Protein AF-A0A9X0D5M1-F1 (afdb_monomer_lite)

InterPro domains:
  IPR039586 Cilia- and flagella-associated protein 46 [PTHR15977] (79-247)

Foldseek 3Di:
DDDPPPPPPDDQQPPDDDDQDPLSSLLSVLVVVVVVVVCVVVVVVVCPCVCVVVVVVVLVVQCVVPPNVLSVLVVLLVVLVVLLVVLQVVCVVLVHAQPDFDDDDVVVVVVDDPPDPPDDDPCVPPVSSVSSRVSSNVSSVSSLVSLLVQLVSCLVSLPLVSLLVSLVVLCVRCVVCVVVVVLLVCQVSLVSSLVSCVRNPNPPVLVSLLVSLQSNLSSLCVVVDPDDDPPPPPPDPDDDDDDDDDDDDDDDDDDDDDDDDPPPDPPPDPDDPVSVVSNVSSVVSNVSSVVNVVVVVVVVVVCVVPPPDDDDDDDDD

pLDDT: mean 71.53, std 23.02, range [23.72, 97.31]

Organism: NCBI:txid174260

Sequence (317 aa):
MHVLDGESNTKDPSTGKGPPTALGRLAGRAKQFEKGVSKAAGHLKRLGDENDQERVRIWADLAKTSSQTTGQTFFAVIVYYLYSSALVQLLRTEAVQLADKPVPPEDTIKLRPKRYGEQLVNFDDMPEWVSYCDWISSLSNEVIHSFQRAAEFGVELKEPWLVCNAAVYLWNYTTHMLSQGRHKEVIPIYSPVLEAMKLTGHAGETVLLCQMCNAIAQGFMQPWIPALPPPTAPATPSKDKSEKAEKTKGRQSGKGTKGGHQKGRYRQFVVDPEATPYFEASIRCDRVCIEHNKWSRDQESCANQYPPPSDHFMGVL

Radius of gyration: 30.1 Å; chains: 1; bounding box: 67×106×55 Å

Secondary structure (DSSP, 8-state):
---------------SSSSPPHHHHHHHHHHHHHHHHHHHHHHHHHHTTTTHHHHHHHHHHHHHHS-HHHHHHHHHHHHHHHHHHHHHHHHHHTT--TTPPPPPPHHHHHT--TTS-SPPP-GGG-HHHHHHHHHHHHHHHHHHHHHHHHHHHHHHHT-HHHHHHHHHHHHHHHHHHHHTT-HHHHHHHHHHHHHHHHHH--TT-HHHHHHHHHHHHHHHHGGGSPPPPP---------PPP------------------------------TTTHHHHHHHHHHHHHHHHHHHHHHHHHHHHHHSPPPP-------

Structure (mmCIF, N/CA/C/O backbone):
data_AF-A0A9X0D5M1-F1
#
_entry.id   AF-A0A9X0D5M1-F1
#
loop_
_atom_site.group_PDB
_atom_site.id
_atom_site.type_symbol
_atom_site.label_atom_id
_atom_site.label_alt_id
_atom_site.label_comp_id
_atom_site.label_asym_id
_atom_site.label_entity_id
_atom_site.label_seq_id
_atom_site.pdbx_PDB_ins_code
_atom_site.Cartn_x
_atom_site.Cartn_y
_atom_site.Cartn_z
_atom_site.occupancy
_atom_site.B_iso_or_equiv
_atom_site.auth_seq_id
_atom_site.auth_comp_id
_atom_site.auth_asym_id
_atom_site.auth_atom_id
_atom_site.pdbx_PDB_model_num
ATOM 1 N N . MET A 1 1 ? -21.660 8.680 -23.853 1.00 37.72 1 MET A N 1
ATOM 2 C CA . MET A 1 1 ? -20.596 8.655 -22.830 1.00 37.72 1 MET A CA 1
ATOM 3 C C . MET A 1 1 ? -19.285 8.554 -23.591 1.00 37.72 1 MET A C 1
ATOM 5 O O . MET A 1 1 ? -18.929 7.473 -24.034 1.00 37.72 1 MET A O 1
ATOM 9 N N . HIS A 1 2 ? -18.688 9.700 -23.923 1.00 31.12 2 HIS A N 1
ATOM 10 C CA . HIS A 1 2 ? -17.431 9.743 -24.668 1.00 31.12 2 HIS A CA 1
ATOM 11 C C . HIS A 1 2 ? -16.306 9.350 -23.714 1.00 31.12 2 HIS A C 1
ATOM 13 O O . HIS A 1 2 ? -16.070 10.041 -22.724 1.00 31.12 2 HIS A O 1
ATOM 19 N N . VAL A 1 3 ? -15.668 8.216 -23.995 1.00 34.00 3 VAL A N 1
ATOM 20 C CA . VAL A 1 3 ? -14.389 7.835 -23.401 1.00 34.00 3 VAL A CA 1
ATOM 21 C C . VAL A 1 3 ? -13.398 8.915 -23.822 1.00 34.00 3 VAL A C 1
ATOM 23 O O . VAL A 1 3 ? -13.192 9.146 -25.011 1.00 34.00 3 VAL A O 1
ATOM 26 N N . LEU A 1 4 ? -12.873 9.659 -22.852 1.00 36.41 4 LEU A N 1
ATOM 27 C CA . LEU A 1 4 ? -11.738 10.533 -23.092 1.00 36.41 4 LEU A CA 1
ATOM 28 C C . LEU A 1 4 ? -10.524 9.619 -23.226 1.00 36.41 4 LEU A C 1
ATOM 30 O O . LEU A 1 4 ? -9.894 9.277 -22.227 1.00 36.41 4 LEU A O 1
ATOM 34 N N . ASP A 1 5 ? -10.232 9.204 -24.456 1.00 34.38 5 ASP A N 1
ATOM 35 C CA . ASP A 1 5 ? -8.931 8.656 -24.819 1.00 34.38 5 ASP A CA 1
ATOM 36 C C . ASP A 1 5 ? -7.903 9.776 -24.628 1.00 34.38 5 ASP A C 1
ATOM 38 O O . ASP A 1 5 ? -7.612 10.579 -25.513 1.00 34.38 5 ASP A O 1
ATOM 42 N N . GLY A 1 6 ? -7.405 9.880 -23.398 1.00 38.44 6 GLY A N 1
ATOM 43 C CA . GLY A 1 6 ? -6.327 10.768 -22.996 1.00 38.44 6 GLY A CA 1
ATOM 44 C C . GLY A 1 6 ? -4.974 10.269 -23.490 1.00 38.44 6 GLY A C 1
ATOM 45 O O . GLY A 1 6 ? -4.006 10.301 -22.737 1.00 38.44 6 GLY A O 1
ATOM 46 N N . GLU A 1 7 ? -4.874 9.821 -24.741 1.00 37.53 7 GLU A N 1
ATOM 47 C CA . GLU A 1 7 ? -3.581 9.715 -25.407 1.00 37.53 7 GLU A CA 1
ATOM 48 C C . GLU A 1 7 ? -3.136 11.136 -25.757 1.00 37.53 7 GLU A C 1
ATOM 50 O O . GLU A 1 7 ? -3.334 11.653 -26.858 1.00 37.53 7 GLU A O 1
ATOM 55 N N . SER A 1 8 ? -2.544 11.820 -24.774 1.00 41.47 8 SER A N 1
ATOM 56 C CA . SER A 1 8 ? -1.790 13.033 -25.050 1.00 41.47 8 SER A CA 1
ATOM 57 C C . SER A 1 8 ? -0.593 12.611 -25.902 1.00 41.47 8 SER A C 1
ATOM 59 O O . SER A 1 8 ? 0.431 12.142 -25.404 1.00 41.47 8 SER A O 1
ATOM 61 N N . ASN A 1 9 ? -0.737 12.772 -27.211 1.00 42.19 9 ASN A N 1
ATOM 62 C CA . ASN A 1 9 ? 0.346 12.702 -28.173 1.00 42.19 9 ASN A CA 1
ATOM 63 C C . ASN A 1 9 ? 1.201 13.976 -28.007 1.00 42.19 9 ASN A C 1
ATOM 65 O O . ASN A 1 9 ? 1.221 14.870 -28.852 1.00 42.19 9 ASN A O 1
ATOM 69 N N . THR A 1 10 ? 1.823 14.139 -26.835 1.00 45.72 10 THR A N 1
ATOM 70 C CA . THR A 1 10 ? 2.740 15.240 -26.546 1.00 45.72 10 THR A CA 1
ATOM 71 C C . THR A 1 10 ? 4.160 14.714 -26.687 1.00 45.72 10 THR A C 1
ATOM 73 O O . THR A 1 10 ? 4.594 13.886 -25.900 1.00 45.72 10 THR A O 1
ATOM 76 N N . LYS A 1 11 ? 4.832 15.170 -27.757 1.00 48.47 11 LYS A N 1
ATOM 77 C CA . LYS A 1 11 ? 6.261 15.007 -28.098 1.00 48.47 11 LYS A CA 1
ATOM 78 C C . LYS A 1 11 ? 7.040 14.045 -27.195 1.00 48.47 11 LYS A C 1
ATOM 80 O O . LYS A 1 11 ? 7.369 14.407 -26.066 1.00 48.47 11 LYS A O 1
ATOM 85 N N . ASP A 1 12 ? 7.423 12.905 -27.774 1.00 49.47 12 ASP A N 1
ATOM 86 C CA . ASP A 1 12 ? 8.321 11.918 -27.175 1.00 49.47 12 ASP A CA 1
ATOM 87 C C . ASP A 1 12 ? 9.437 12.592 -26.347 1.00 49.47 12 ASP A C 1
ATOM 89 O O . ASP A 1 12 ? 10.240 13.351 -26.902 1.00 49.47 12 ASP A O 1
ATOM 93 N N . PRO A 1 13 ? 9.529 12.323 -25.034 1.00 48.31 13 PRO A N 1
ATOM 94 C CA . PRO A 1 13 ? 10.462 12.984 -24.114 1.00 48.31 13 PRO A CA 1
ATOM 95 C C . PRO A 1 13 ? 11.945 12.601 -24.307 1.00 48.31 13 PRO A C 1
ATOM 97 O O . PRO A 1 13 ? 12.760 12.804 -23.405 1.00 48.31 13 PRO A O 1
ATOM 100 N N . SER A 1 14 ? 12.336 12.080 -25.474 1.00 45.91 14 SER A N 1
ATOM 101 C CA . SER A 1 14 ? 13.740 11.805 -25.786 1.00 45.91 14 SER A CA 1
ATOM 102 C C . SER A 1 14 ? 14.507 13.111 -25.980 1.00 45.91 14 SER A C 1
ATOM 104 O O . SER A 1 14 ? 14.456 13.749 -27.029 1.00 45.91 14 SER A O 1
ATOM 106 N N . THR A 1 15 ? 15.278 13.495 -24.966 1.00 48.97 15 THR A N 1
ATOM 107 C CA . THR A 1 15 ? 16.327 14.520 -25.059 1.00 48.97 15 THR A CA 1
ATOM 108 C C . THR A 1 15 ? 17.613 14.004 -25.726 1.00 48.97 15 THR A C 1
ATOM 110 O O . THR A 1 15 ? 18.599 14.736 -25.798 1.00 48.97 15 THR A O 1
ATOM 113 N N . GLY A 1 16 ? 17.626 12.764 -26.233 1.00 48.41 16 GLY A N 1
ATOM 114 C CA . GLY A 1 16 ? 18.774 12.152 -26.905 1.00 48.41 16 GLY A CA 1
ATOM 115 C C . GLY A 1 16 ? 18.749 12.323 -28.427 1.00 48.41 16 GLY A C 1
ATOM 116 O O . GLY A 1 16 ? 17.699 12.237 -29.061 1.00 48.41 16 GLY A O 1
ATOM 117 N N . LYS A 1 17 ? 19.927 12.524 -29.037 1.00 43.78 17 LYS A N 1
ATOM 118 C CA . LYS A 1 17 ? 20.108 12.452 -30.498 1.00 43.78 17 LYS A CA 1
ATOM 119 C C . LYS A 1 17 ? 19.932 10.997 -30.960 1.00 43.78 17 LYS A C 1
ATOM 121 O O . LYS A 1 17 ? 20.874 10.216 -30.897 1.00 43.78 17 LYS A O 1
ATOM 126 N N . GLY A 1 18 ? 18.731 10.650 -31.414 1.00 54.06 18 GLY A N 1
ATOM 127 C CA . GLY A 1 18 ? 18.380 9.346 -31.987 1.00 54.06 18 GLY A CA 1
ATOM 128 C C . GLY A 1 18 ? 16.872 9.072 -31.891 1.00 54.06 18 GLY A C 1
ATOM 129 O O . GLY A 1 18 ? 16.182 9.775 -31.150 1.00 54.06 18 GLY A O 1
ATOM 130 N N . PRO A 1 19 ? 16.330 8.083 -32.628 1.00 56.03 19 PRO A N 1
ATOM 131 C CA . PRO A 1 19 ? 14.943 7.658 -32.455 1.00 56.03 19 PRO A CA 1
ATOM 132 C C . PRO A 1 19 ? 14.698 7.210 -31.002 1.00 56.03 19 PRO A C 1
ATOM 134 O O . PRO A 1 19 ? 15.542 6.494 -30.453 1.00 56.03 19 PRO A O 1
ATOM 137 N N . PRO A 1 20 ? 13.583 7.607 -30.362 1.00 63.31 20 PRO A N 1
ATOM 138 C CA . PRO A 1 20 ? 13.305 7.257 -28.972 1.00 63.31 20 PRO A CA 1
ATOM 139 C C . PRO A 1 20 ? 13.248 5.735 -28.793 1.00 63.31 20 PRO A C 1
ATOM 141 O O . PRO A 1 20 ? 12.417 5.051 -29.396 1.00 63.31 20 PRO A O 1
ATOM 144 N N . THR A 1 21 ? 14.126 5.197 -27.944 1.00 80.06 21 THR A N 1
ATOM 145 C CA . THR A 1 21 ? 14.077 3.788 -27.531 1.00 80.06 21 THR A CA 1
ATOM 146 C C . THR A 1 21 ? 12.883 3.558 -26.603 1.00 80.06 21 THR A C 1
ATOM 148 O O . THR A 1 21 ? 12.396 4.490 -25.960 1.00 80.06 21 THR A O 1
ATOM 151 N N . ALA A 1 22 ? 12.403 2.314 -26.501 1.00 82.94 22 ALA A N 1
ATOM 152 C CA . ALA A 1 22 ? 11.308 1.983 -25.584 1.00 82.94 22 ALA A CA 1
ATOM 153 C C . ALA A 1 22 ? 11.645 2.362 -24.128 1.00 82.94 22 ALA A C 1
ATOM 155 O O . ALA A 1 22 ? 10.831 3.001 -23.467 1.00 82.94 22 ALA A O 1
ATOM 156 N N . LEU A 1 23 ? 12.871 2.076 -23.669 1.00 84.19 23 LEU A N 1
ATOM 157 C CA . LEU A 1 23 ? 13.348 2.487 -22.340 1.00 84.19 23 LEU A CA 1
ATOM 158 C C . LEU A 1 23 ? 13.433 4.011 -22.196 1.00 84.19 23 LEU A C 1
ATOM 160 O O . LEU A 1 23 ? 13.047 4.551 -21.164 1.00 84.19 23 LEU A O 1
ATOM 164 N N . GLY A 1 24 ? 13.871 4.720 -23.241 1.00 83.81 24 GLY A N 1
ATOM 165 C CA . GLY A 1 24 ? 13.916 6.181 -23.242 1.00 83.81 24 GLY A CA 1
ATOM 166 C C . GLY A 1 24 ? 12.533 6.820 -23.094 1.00 83.81 24 GLY A C 1
ATOM 167 O O . GLY A 1 24 ? 12.395 7.816 -22.385 1.00 83.81 24 GLY A O 1
ATOM 168 N N . ARG A 1 25 ? 11.491 6.227 -23.698 1.00 87.31 25 ARG A N 1
ATOM 169 C CA . ARG A 1 25 ? 10.100 6.671 -23.501 1.00 87.31 25 ARG A CA 1
ATOM 170 C C . ARG A 1 25 ? 9.634 6.451 -22.062 1.00 87.31 25 ARG A C 1
ATOM 172 O O . ARG A 1 25 ? 9.074 7.372 -21.476 1.00 87.31 25 ARG A O 1
ATOM 179 N N . LEU A 1 26 ? 9.915 5.283 -21.477 1.00 90.38 26 LEU A N 1
ATOM 180 C CA . LEU A 1 26 ? 9.583 4.977 -20.078 1.00 90.38 26 LEU A CA 1
ATOM 181 C C . LEU A 1 26 ? 10.250 5.953 -19.100 1.00 90.38 26 LEU A C 1
ATOM 183 O O . LEU A 1 26 ? 9.568 6.605 -18.311 1.00 90.38 26 LEU A O 1
ATOM 187 N N . ALA A 1 27 ? 11.566 6.137 -19.217 1.00 88.00 27 ALA A N 1
ATOM 188 C CA . ALA A 1 27 ? 12.309 7.095 -18.400 1.00 88.00 27 ALA A CA 1
ATOM 189 C C . ALA A 1 27 ? 11.823 8.537 -18.609 1.00 88.00 27 ALA A C 1
ATOM 191 O O . ALA A 1 27 ? 11.800 9.350 -17.686 1.00 88.00 27 ALA A O 1
ATOM 192 N N . GLY A 1 28 ? 11.429 8.879 -19.835 1.00 88.62 28 GLY A N 1
ATOM 193 C CA . GLY A 1 28 ? 10.883 10.190 -20.142 1.00 88.62 28 GLY A CA 1
ATOM 194 C C . GLY A 1 28 ? 9.509 10.445 -19.513 1.00 88.62 28 GLY A C 1
ATOM 195 O O . GLY A 1 28 ? 9.275 11.565 -19.059 1.00 88.62 28 GLY A O 1
ATOM 196 N N . ARG A 1 29 ? 8.641 9.427 -19.402 1.00 90.88 29 ARG A N 1
ATOM 197 C CA . ARG A 1 29 ? 7.373 9.519 -18.651 1.00 90.88 29 ARG A CA 1
ATOM 198 C C . ARG A 1 29 ? 7.613 9.791 -17.167 1.00 90.88 29 ARG A C 1
ATOM 200 O O . ARG A 1 29 ? 7.029 10.733 -16.634 1.00 90.88 29 ARG A O 1
ATOM 207 N N . ALA A 1 30 ? 8.542 9.061 -16.544 1.00 91.88 30 ALA A N 1
ATOM 208 C CA . ALA A 1 30 ? 8.945 9.300 -15.155 1.00 91.88 30 ALA A CA 1
ATOM 209 C C . ALA A 1 30 ? 9.416 10.753 -14.941 1.00 91.88 30 ALA A C 1
ATOM 211 O O . ALA A 1 30 ? 8.884 11.482 -14.103 1.00 91.88 30 ALA A O 1
ATOM 212 N N . LYS A 1 31 ? 10.324 11.241 -15.798 1.00 91.31 31 LYS A N 1
ATOM 213 C CA . LYS A 1 31 ? 10.804 12.636 -15.755 1.00 91.31 31 LYS A CA 1
ATOM 214 C C . LYS A 1 31 ? 9.692 13.662 -15.979 1.00 91.31 31 LYS A C 1
ATOM 216 O O . LYS A 1 31 ? 9.715 14.749 -15.398 1.00 91.31 31 LYS A O 1
ATOM 221 N N . GLN A 1 32 ? 8.734 13.367 -16.854 1.00 90.81 32 GLN A N 1
ATOM 222 C CA . GLN A 1 32 ? 7.604 14.256 -17.114 1.00 90.81 32 GLN A CA 1
ATOM 223 C C . GLN A 1 32 ? 6.686 14.363 -15.896 1.00 90.81 32 GLN A C 1
ATOM 225 O O . GLN A 1 32 ? 6.261 15.475 -15.575 1.00 90.81 32 GLN A O 1
ATOM 230 N N . PHE A 1 33 ? 6.435 13.250 -15.203 1.00 91.25 33 PHE A N 1
ATOM 231 C CA . PHE A 1 33 ? 5.693 13.238 -13.946 1.00 91.25 33 PHE A CA 1
ATOM 232 C C . PHE A 1 33 ? 6.376 14.120 -12.893 1.00 91.25 33 PHE A C 1
ATOM 234 O O . PHE A 1 33 ? 5.762 15.066 -12.401 1.00 91.25 33 PHE A O 1
ATOM 241 N N . GLU A 1 34 ? 7.667 13.913 -12.628 1.00 89.88 34 GLU A N 1
ATOM 242 C CA . GLU A 1 34 ? 8.434 14.713 -11.657 1.00 89.88 34 GLU A CA 1
ATOM 243 C C . GLU A 1 34 ? 8.448 16.209 -12.009 1.00 89.88 34 GLU A C 1
ATOM 245 O O . GLU A 1 34 ? 8.284 17.091 -11.158 1.00 89.88 34 GLU A O 1
ATOM 250 N N . LYS A 1 35 ? 8.591 16.528 -13.300 1.00 89.88 35 LYS A N 1
ATOM 251 C CA . LYS A 1 35 ? 8.510 17.907 -13.790 1.00 89.88 35 LYS A CA 1
ATOM 252 C C . LYS A 1 35 ? 7.111 18.502 -13.607 1.00 89.88 35 LYS A C 1
ATOM 254 O O . LYS A 1 35 ? 6.989 19.704 -13.378 1.00 89.88 35 LYS A O 1
ATOM 259 N N . GLY A 1 36 ? 6.059 17.698 -13.737 1.00 87.06 36 GLY A N 1
ATOM 260 C CA . GLY A 1 36 ? 4.683 18.097 -13.449 1.00 87.06 36 GLY A CA 1
ATOM 261 C C . GLY A 1 36 ? 4.489 18.412 -11.966 1.00 87.06 36 GLY A C 1
ATOM 262 O O . GLY A 1 36 ? 4.047 19.510 -11.626 1.00 87.06 36 GLY A O 1
ATOM 263 N N . VAL A 1 37 ? 4.910 17.495 -11.092 1.00 87.69 37 VAL A N 1
ATOM 264 C CA . VAL A 1 37 ? 4.813 17.631 -9.630 1.00 87.69 37 VAL A CA 1
ATOM 265 C C . VAL A 1 37 ? 5.603 18.842 -9.124 1.00 87.69 37 VAL A C 1
ATOM 267 O O . VAL A 1 37 ? 5.058 19.680 -8.409 1.00 87.69 37 VAL A O 1
ATOM 270 N N . SER A 1 38 ? 6.853 19.021 -9.558 1.00 87.38 38 SER A N 1
ATOM 271 C CA . SER A 1 38 ? 7.681 20.176 -9.157 1.00 87.38 38 SER A CA 1
ATOM 272 C C . SER A 1 38 ? 7.093 21.524 -9.591 1.00 87.38 38 SER A C 1
ATOM 274 O O . SER A 1 38 ? 7.244 22.531 -8.895 1.00 87.38 38 SER A O 1
ATOM 276 N N . LYS A 1 39 ? 6.369 21.566 -10.716 1.00 88.69 39 LYS A N 1
ATOM 277 C CA . LYS A 1 39 ? 5.651 22.769 -11.156 1.00 88.69 39 LYS A CA 1
ATOM 278 C C . LYS A 1 39 ? 4.370 23.021 -10.370 1.00 88.69 39 LYS A C 1
ATOM 280 O O . LYS A 1 39 ? 3.967 24.183 -10.291 1.00 88.69 39 LYS A O 1
ATOM 285 N N . ALA A 1 40 ? 3.730 21.991 -9.813 1.00 83.44 40 ALA A N 1
ATOM 286 C CA . ALA A 1 40 ? 2.458 22.119 -9.104 1.00 83.44 40 ALA A CA 1
ATOM 287 C C . ALA A 1 40 ? 2.550 23.131 -7.951 1.00 83.44 40 ALA A C 1
ATOM 289 O O . ALA A 1 40 ? 1.693 24.003 -7.842 1.00 83.44 40 ALA A O 1
ATOM 290 N N . ALA A 1 41 ? 3.647 23.121 -7.187 1.00 76.12 41 ALA A N 1
ATOM 291 C CA . ALA A 1 41 ? 3.899 24.112 -6.138 1.00 76.12 41 ALA A CA 1
ATOM 292 C C . ALA A 1 41 ? 3.951 25.556 -6.684 1.00 76.12 41 ALA A C 1
ATOM 294 O O . ALA A 1 41 ? 3.384 26.479 -6.101 1.00 76.12 41 ALA A O 1
ATOM 295 N N . GLY A 1 42 ? 4.584 25.763 -7.843 1.00 82.38 42 GLY A N 1
ATOM 296 C CA . GLY A 1 42 ? 4.625 27.067 -8.510 1.00 82.38 42 GLY A CA 1
ATOM 297 C C . GLY A 1 42 ? 3.290 27.479 -9.141 1.00 82.38 42 GLY A C 1
ATOM 298 O O . GLY A 1 42 ? 3.006 28.670 -9.256 1.00 82.38 42 GLY A O 1
ATOM 299 N N . HIS A 1 43 ? 2.461 26.524 -9.569 1.00 80.31 43 HIS A N 1
ATOM 300 C CA . HIS A 1 43 ? 1.081 26.793 -9.981 1.00 80.31 43 HIS A CA 1
ATOM 301 C C . HIS A 1 43 ? 0.222 27.204 -8.788 1.00 80.31 43 HIS A C 1
ATOM 303 O O . HIS A 1 43 ? -0.443 28.228 -8.878 1.00 80.31 43 HIS A O 1
ATOM 309 N N . LEU A 1 44 ? 0.326 26.494 -7.663 1.00 77.00 44 LEU A N 1
ATOM 310 C CA . LEU A 1 44 ? -0.356 26.843 -6.419 1.00 77.00 44 LEU A CA 1
ATOM 311 C C . LEU A 1 44 ? 0.034 28.248 -5.939 1.00 77.00 44 LEU A C 1
ATOM 313 O O . LEU A 1 44 ? -0.833 29.050 -5.624 1.00 77.00 44 LEU A O 1
ATOM 317 N N . LYS A 1 45 ? 1.330 28.587 -5.982 1.00 78.94 45 LYS A N 1
ATOM 318 C CA . LYS A 1 45 ? 1.823 29.921 -5.603 1.00 78.94 45 LYS A CA 1
ATOM 319 C C . LYS A 1 45 ? 1.328 31.042 -6.524 1.00 78.94 45 LYS A C 1
ATOM 321 O O . LYS A 1 45 ? 1.096 32.144 -6.049 1.00 78.94 45 LYS A O 1
ATOM 326 N N . ARG A 1 46 ? 1.208 30.785 -7.833 1.00 81.62 46 ARG A N 1
ATOM 327 C CA . ARG A 1 46 ? 0.703 31.768 -8.814 1.00 81.62 46 ARG A CA 1
ATOM 328 C C . ARG A 1 46 ? -0.804 31.943 -8.760 1.00 81.62 46 ARG A C 1
ATOM 330 O O . ARG A 1 46 ? -1.266 33.026 -9.076 1.00 81.62 46 ARG A O 1
ATOM 337 N N . LEU A 1 47 ? -1.526 30.891 -8.381 1.00 72.38 47 LEU A N 1
ATOM 338 C CA . LEU A 1 47 ? -2.953 30.978 -8.108 1.00 72.38 47 LEU A CA 1
ATOM 339 C C . LEU A 1 47 ? -3.234 31.958 -6.958 1.00 72.38 47 LEU A C 1
ATOM 341 O O . LEU A 1 47 ? -4.296 32.560 -6.929 1.00 72.38 47 LEU A O 1
ATOM 345 N N . GLY A 1 48 ? -2.269 32.136 -6.045 1.00 69.69 48 GLY A N 1
ATOM 346 C CA . GLY A 1 48 ? -2.365 33.098 -4.953 1.00 69.69 48 GLY A CA 1
ATOM 347 C C . GLY A 1 48 ? -3.650 32.896 -4.155 1.00 69.69 48 GLY A C 1
ATOM 348 O O . GLY A 1 48 ? -4.009 31.767 -3.829 1.00 69.69 48 GLY A O 1
ATOM 349 N N . ASP A 1 49 ? -4.325 34.005 -3.901 1.00 66.50 49 ASP A N 1
ATOM 350 C CA . ASP A 1 49 ? -5.621 34.150 -3.252 1.00 66.50 49 ASP A CA 1
ATOM 351 C C . ASP A 1 49 ? -6.784 34.319 -4.254 1.00 66.50 49 ASP A C 1
ATOM 353 O O . ASP A 1 49 ? -7.921 34.626 -3.876 1.00 66.50 49 ASP A O 1
ATOM 357 N N . GLU A 1 50 ? -6.543 34.076 -5.549 1.00 65.06 50 GLU A N 1
ATOM 358 C CA . GLU A 1 50 ? -7.615 34.027 -6.542 1.00 65.06 50 GLU A CA 1
ATOM 359 C C . GLU A 1 50 ? -8.571 32.878 -6.193 1.00 65.06 50 GLU A C 1
ATOM 361 O O . GLU A 1 50 ? -8.182 31.718 -6.038 1.00 65.06 50 GLU A O 1
ATOM 366 N N . ASN A 1 51 ? -9.851 33.218 -6.042 1.00 68.25 51 ASN A N 1
ATOM 367 C CA . ASN A 1 51 ? -10.906 32.360 -5.502 1.00 68.25 51 ASN A CA 1
ATOM 368 C C . ASN A 1 51 ? -10.741 31.952 -4.034 1.00 68.25 51 ASN A C 1
ATOM 370 O O . ASN A 1 51 ? -11.526 31.125 -3.581 1.00 68.25 51 ASN A O 1
ATOM 374 N N . ASP A 1 52 ? -9.828 32.524 -3.245 1.00 70.38 52 ASP A N 1
ATOM 375 C CA . ASP A 1 52 ? -9.762 32.199 -1.814 1.00 70.38 52 ASP A CA 1
ATOM 376 C C . ASP A 1 52 ? -11.035 32.612 -1.080 1.00 70.38 52 ASP A C 1
ATOM 378 O O . ASP A 1 52 ? -11.458 31.898 -0.184 1.00 70.38 52 ASP A O 1
ATOM 382 N N . GLN A 1 53 ? -11.735 33.672 -1.498 1.00 67.75 53 GLN A N 1
ATOM 383 C CA . GLN A 1 53 ? -13.066 33.975 -0.956 1.00 67.75 53 GLN A CA 1
ATOM 384 C C . GLN A 1 53 ? -14.104 32.895 -1.285 1.00 67.75 53 GLN A C 1
ATOM 386 O O . GLN A 1 53 ? -14.883 32.520 -0.411 1.00 67.75 53 GLN A O 1
ATOM 391 N N . GLU A 1 54 ? -14.127 32.379 -2.517 1.00 74.69 54 GLU A N 1
ATOM 392 C CA . GLU A 1 54 ? -15.051 31.307 -2.908 1.00 74.69 54 GLU A CA 1
ATOM 393 C C . GLU A 1 54 ? -14.680 29.987 -2.243 1.00 74.69 54 GLU A C 1
ATOM 395 O O . GLU A 1 54 ? -15.547 29.303 -1.712 1.00 74.69 54 GLU A O 1
ATOM 400 N N . ARG A 1 55 ? -13.388 29.663 -2.192 1.00 72.19 55 ARG A N 1
ATOM 401 C CA . ARG A 1 55 ? -12.849 28.519 -1.465 1.00 72.19 55 ARG A CA 1
ATOM 402 C C . ARG A 1 55 ? -13.206 28.637 -0.005 1.00 72.19 55 ARG A C 1
ATOM 404 O O . ARG A 1 55 ? -13.863 27.746 0.491 1.00 72.19 55 ARG A O 1
ATOM 411 N N . VAL A 1 56 ? -12.833 29.715 0.682 1.00 69.88 56 VAL A N 1
ATOM 412 C CA . VAL A 1 56 ? -13.146 29.941 2.101 1.00 69.88 56 VAL A CA 1
ATOM 413 C C . VAL A 1 56 ? -14.648 29.893 2.336 1.00 69.88 56 VAL A C 1
ATOM 415 O O . VAL A 1 56 ? -15.059 29.362 3.356 1.00 69.88 56 VAL A O 1
ATOM 418 N N . ARG A 1 57 ? -15.483 30.372 1.409 1.00 75.56 57 ARG A N 1
ATOM 419 C CA . ARG A 1 57 ? -16.942 30.256 1.516 1.00 75.56 57 ARG A CA 1
ATOM 420 C C . ARG A 1 57 ? -17.424 28.812 1.376 1.00 75.56 57 ARG A C 1
ATOM 422 O O . ARG A 1 57 ? -18.168 28.363 2.236 1.00 75.56 57 ARG A O 1
ATOM 429 N N . ILE A 1 58 ? -16.969 28.075 0.363 1.00 76.06 58 ILE A N 1
ATOM 430 C CA . ILE A 1 58 ? -17.270 26.644 0.183 1.00 76.06 58 ILE A CA 1
ATOM 431 C C . ILE A 1 58 ? -16.763 25.848 1.394 1.00 76.06 58 ILE A C 1
ATOM 433 O O . ILE A 1 58 ? -17.486 25.023 1.941 1.00 76.06 58 ILE A 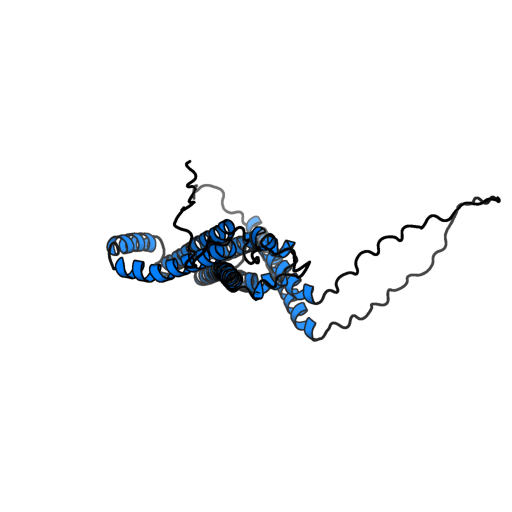O 1
ATOM 437 N N . TRP A 1 59 ? -15.555 26.151 1.866 1.00 66.81 59 TRP A N 1
ATOM 438 C CA . TRP A 1 59 ? -14.935 25.581 3.057 1.00 66.81 59 TRP A CA 1
ATOM 439 C C . TRP A 1 59 ? -15.704 25.929 4.326 1.00 66.81 59 TRP A C 1
ATOM 441 O O . TRP A 1 59 ? -15.856 25.068 5.179 1.00 66.81 59 TRP A O 1
ATOM 451 N N . ALA A 1 60 ? -16.202 27.157 4.465 1.00 64.44 60 ALA A N 1
ATOM 452 C CA . ALA A 1 60 ? -16.976 27.597 5.619 1.00 64.44 60 ALA A CA 1
ATOM 453 C C . ALA A 1 60 ? -18.385 27.006 5.615 1.00 64.44 60 ALA A C 1
ATOM 455 O O . ALA A 1 60 ? -18.894 26.682 6.680 1.00 64.44 60 ALA A O 1
ATOM 456 N N . ASP A 1 61 ? -19.016 26.849 4.454 1.00 68.88 61 ASP A N 1
ATOM 457 C CA . ASP A 1 61 ? -20.328 26.217 4.341 1.00 68.88 61 ASP A CA 1
ATOM 458 C C . ASP A 1 61 ? -20.215 24.703 4.600 1.00 68.88 61 ASP A C 1
ATOM 460 O O . ASP A 1 61 ? -20.990 24.164 5.389 1.00 68.88 61 ASP A O 1
ATOM 464 N N . LEU A 1 62 ? -19.164 24.049 4.089 1.00 62.25 62 LEU A N 1
ATOM 465 C CA . LEU A 1 62 ? -18.838 22.652 4.400 1.00 62.25 62 LEU A CA 1
ATOM 466 C C . LEU A 1 62 ? -18.460 22.460 5.886 1.00 62.25 62 LEU A C 1
ATOM 468 O O . LEU A 1 62 ? -18.926 21.530 6.544 1.00 62.25 62 LEU A O 1
ATOM 472 N N . ALA A 1 63 ? -17.677 23.379 6.455 1.00 57.62 63 ALA A N 1
ATOM 473 C CA . ALA A 1 63 ? -17.292 23.374 7.867 1.00 57.62 63 ALA A CA 1
ATOM 474 C C . ALA A 1 63 ? -18.390 23.879 8.818 1.00 57.62 63 ALA A C 1
ATOM 476 O O . ALA A 1 63 ? -18.224 23.784 10.026 1.00 57.62 63 ALA A O 1
ATOM 477 N N . LYS A 1 64 ? -19.500 24.436 8.325 1.00 62.81 64 LYS A N 1
ATOM 478 C CA . LYS A 1 64 ? -20.711 24.675 9.130 1.00 62.81 64 LYS A CA 1
ATOM 479 C C . LYS A 1 64 ? -21.578 23.425 9.198 1.00 62.81 64 LYS A C 1
ATOM 481 O O . LYS A 1 64 ? -22.267 23.229 10.194 1.00 62.81 64 LYS A O 1
ATOM 486 N N . THR A 1 65 ? -21.534 22.581 8.167 1.00 59.41 65 THR A N 1
ATOM 487 C CA . THR A 1 65 ? -22.210 21.276 8.168 1.00 59.41 65 THR A CA 1
ATOM 488 C C . THR A 1 65 ? -21.485 20.205 8.990 1.00 59.41 65 THR A C 1
ATOM 490 O O . THR A 1 65 ? -22.107 19.228 9.389 1.00 59.41 65 THR A O 1
ATOM 493 N N . SER A 1 66 ? -20.204 20.397 9.315 1.00 53.69 66 SER A N 1
ATOM 494 C CA . SER A 1 66 ? -19.401 19.505 10.170 1.00 53.69 66 SER A CA 1
ATOM 495 C C . SER A 1 66 ? -18.829 20.282 11.357 1.00 53.69 66 SER A C 1
ATOM 497 O O . SER A 1 66 ? -18.399 21.407 11.156 1.00 53.69 66 SER A O 1
ATOM 499 N N . SER A 1 67 ? -18.716 19.738 12.571 1.00 57.03 67 SER A N 1
ATOM 500 C CA . SER A 1 67 ? -17.976 20.444 13.636 1.00 57.03 67 SER A CA 1
ATOM 501 C C . SER A 1 67 ? -16.547 20.802 13.166 1.00 57.03 67 SER A C 1
ATOM 503 O O . SER A 1 67 ? -15.878 19.990 12.531 1.00 57.03 67 SER A O 1
ATOM 505 N N . GLN A 1 68 ? -16.106 22.045 13.408 1.00 57.69 68 GLN A N 1
ATOM 506 C CA . GLN A 1 68 ? -15.023 22.732 12.672 1.00 57.69 68 GLN A CA 1
ATOM 507 C C . GLN A 1 68 ? -13.704 21.936 12.537 1.00 57.69 68 GLN A C 1
ATOM 509 O O . GLN A 1 68 ? -13.064 21.977 11.487 1.00 57.69 68 GLN A O 1
ATOM 514 N N . THR A 1 69 ? -13.317 21.177 13.566 1.00 57.88 69 THR A N 1
ATOM 515 C CA . THR A 1 69 ? -12.101 20.339 13.575 1.00 57.88 69 THR A CA 1
ATOM 516 C C . THR A 1 69 ? -12.301 18.990 12.873 1.00 57.88 69 THR A C 1
ATOM 518 O O . THR A 1 69 ? -11.398 18.502 12.196 1.00 57.88 69 THR A O 1
ATOM 521 N N . THR A 1 70 ? -13.499 18.415 12.985 1.00 63.34 70 THR A N 1
ATOM 522 C CA . THR A 1 70 ? -13.915 17.148 12.359 1.00 63.34 70 THR A CA 1
ATOM 523 C C . THR A 1 70 ? -14.049 17.301 10.843 1.00 63.34 70 THR A C 1
ATOM 525 O O . THR A 1 70 ? -13.699 16.405 10.086 1.00 63.34 70 THR A O 1
ATOM 528 N N . GLY A 1 71 ? -14.506 18.466 10.372 1.00 68.88 71 GLY A N 1
ATOM 529 C CA . GLY A 1 71 ? -14.671 18.749 8.943 1.00 68.88 71 GLY A CA 1
ATOM 530 C C . GLY A 1 71 ? -13.372 18.772 8.148 1.00 68.88 71 GLY A C 1
ATOM 531 O O . GLY A 1 71 ? -13.291 18.201 7.063 1.00 68.88 71 GLY A O 1
ATOM 532 N N . GLN A 1 72 ? -12.339 19.424 8.688 1.00 69.88 72 GLN A N 1
ATOM 533 C CA . GLN A 1 72 ? -11.044 19.544 8.011 1.00 69.88 72 GLN A CA 1
ATOM 534 C C . GLN A 1 72 ? -10.319 18.199 7.914 1.00 69.88 72 GLN A C 1
ATOM 536 O O . GLN A 1 72 ? -9.777 17.861 6.863 1.00 69.88 72 GLN A O 1
ATOM 541 N N . THR A 1 73 ? -10.341 17.419 8.993 1.00 77.31 73 THR A N 1
ATOM 542 C CA . THR A 1 73 ? -9.762 16.069 9.039 1.00 77.31 73 THR A CA 1
ATOM 543 C C . THR A 1 73 ? -10.539 15.104 8.145 1.00 77.31 73 THR A C 1
ATOM 545 O O . THR A 1 73 ? -9.928 14.365 7.377 1.00 77.31 73 THR A O 1
ATOM 548 N N . PHE A 1 74 ? -11.872 15.177 8.132 1.00 81.31 74 PHE A N 1
ATOM 549 C CA . PHE A 1 74 ? -12.701 14.388 7.219 1.00 81.31 74 PHE A CA 1
ATOM 550 C C . PHE A 1 74 ? -12.418 14.702 5.744 1.00 81.31 74 PHE A C 1
ATOM 552 O O . PHE A 1 74 ? -12.264 13.801 4.919 1.00 81.31 74 PHE A O 1
ATOM 559 N N . PHE A 1 75 ? -12.277 15.983 5.399 1.00 81.75 75 PHE A N 1
ATOM 560 C CA . PHE A 1 75 ? -11.896 16.371 4.046 1.00 81.75 75 PHE A CA 1
ATOM 561 C C . PHE A 1 75 ? -10.500 15.861 3.675 1.00 81.75 75 PHE A C 1
ATOM 563 O O . PHE A 1 75 ? -10.310 15.348 2.573 1.00 81.75 75 PHE A O 1
ATOM 570 N N . ALA A 1 76 ? -9.528 15.966 4.588 1.00 84.25 76 ALA A N 1
ATOM 571 C CA . ALA A 1 76 ? -8.186 15.441 4.358 1.00 84.25 76 ALA A CA 1
ATOM 572 C C . ALA A 1 76 ? -8.236 13.945 4.013 1.00 84.25 76 ALA A C 1
ATOM 574 O O . ALA A 1 76 ? -7.627 13.526 3.031 1.00 84.25 76 ALA A O 1
ATOM 575 N N . VAL A 1 77 ? -9.036 13.161 4.743 1.00 87.88 77 VAL A N 1
ATOM 576 C CA . VAL A 1 77 ? -9.265 11.737 4.458 1.00 87.88 77 VAL A CA 1
ATOM 577 C C . VAL A 1 77 ? -9.784 11.517 3.033 1.00 87.88 77 VAL A C 1
ATOM 579 O O . VAL A 1 77 ? -9.228 10.697 2.302 1.00 87.88 77 VAL A O 1
ATOM 582 N N . ILE A 1 78 ? -10.797 12.275 2.600 1.00 87.50 78 ILE A N 1
ATOM 583 C CA . ILE A 1 78 ? -11.328 12.188 1.228 1.00 87.50 78 ILE A CA 1
ATOM 584 C C . ILE A 1 78 ? -10.240 12.499 0.195 1.00 87.50 78 ILE A C 1
ATOM 586 O O . ILE A 1 78 ? -10.116 11.784 -0.800 1.00 87.50 78 ILE A O 1
ATOM 590 N N . VAL A 1 79 ? -9.430 13.536 0.424 1.00 89.00 79 VAL A N 1
ATOM 591 C CA . VAL A 1 79 ? -8.327 13.889 -0.481 1.00 89.00 79 VAL A CA 1
ATOM 592 C C . VAL A 1 79 ? -7.327 12.749 -0.599 1.00 89.00 79 VAL A C 1
ATOM 594 O O . VAL A 1 79 ? -6.950 12.415 -1.721 1.00 89.00 79 VAL A O 1
ATOM 597 N N . TYR A 1 80 ? -6.939 12.116 0.512 1.00 92.69 80 TYR A N 1
ATOM 598 C CA . TYR A 1 80 ? -6.047 10.957 0.472 1.00 92.69 80 TYR A CA 1
ATOM 599 C C . TYR A 1 80 ? -6.655 9.802 -0.328 1.00 92.69 80 TYR A C 1
ATOM 601 O O . TYR A 1 80 ? -5.970 9.233 -1.174 1.00 92.69 80 TYR A O 1
ATOM 609 N N . TYR A 1 81 ? -7.946 9.501 -0.161 1.00 89.56 81 TYR A N 1
ATOM 610 C CA . TYR A 1 81 ? -8.616 8.457 -0.946 1.00 89.56 81 TYR A CA 1
ATOM 611 C C . TYR A 1 81 ? -8.620 8.739 -2.451 1.00 89.56 81 TYR A C 1
ATOM 613 O O . TYR A 1 81 ? -8.316 7.849 -3.256 1.00 89.56 81 TYR A O 1
ATOM 621 N N . LEU A 1 82 ? -8.956 9.970 -2.842 1.00 90.25 82 LEU A N 1
ATOM 622 C CA . LEU A 1 82 ? -8.984 10.382 -4.245 1.00 90.25 82 LEU A CA 1
ATOM 623 C C . LEU A 1 82 ? -7.579 10.379 -4.851 1.00 90.25 82 LEU A C 1
ATOM 625 O O . LEU A 1 82 ? -7.388 9.873 -5.957 1.00 90.25 82 LEU A O 1
ATOM 629 N N . TYR A 1 83 ? -6.599 10.896 -4.111 1.00 92.38 83 TYR A N 1
ATOM 630 C CA . TYR A 1 83 ? -5.204 10.934 -4.528 1.00 92.38 83 TYR A CA 1
ATOM 631 C C . TYR A 1 83 ? -4.640 9.526 -4.733 1.00 92.38 83 TYR A C 1
ATOM 633 O O . TYR A 1 83 ? -4.170 9.214 -5.828 1.00 92.38 83 TYR A O 1
ATOM 641 N N . SER A 1 84 ? -4.783 8.637 -3.745 1.00 93.06 84 SER A N 1
ATOM 642 C CA . SER A 1 84 ? -4.359 7.239 -3.863 1.00 93.06 84 SER A CA 1
ATOM 643 C C . SER A 1 84 ? -5.022 6.537 -5.043 1.00 93.06 84 SER A C 1
ATOM 645 O O . SER A 1 84 ? -4.358 5.843 -5.808 1.00 93.06 84 SER A O 1
ATOM 647 N N . SER A 1 85 ? -6.330 6.733 -5.230 1.00 91.81 85 SER A N 1
ATOM 648 C CA . SER A 1 85 ? -7.064 6.116 -6.339 1.00 91.81 85 SER A CA 1
ATOM 649 C C . SER A 1 85 ? -6.557 6.605 -7.696 1.00 91.81 85 SER A C 1
ATOM 651 O O . SER A 1 85 ? -6.394 5.800 -8.612 1.00 91.81 85 SER A O 1
ATOM 653 N N . ALA A 1 86 ? -6.247 7.897 -7.828 1.00 93.56 86 ALA A N 1
ATOM 654 C CA . ALA A 1 86 ? -5.664 8.454 -9.045 1.00 93.56 86 ALA A CA 1
ATOM 655 C C . ALA A 1 86 ? -4.270 7.873 -9.335 1.00 93.56 86 ALA A C 1
ATOM 657 O O . ALA A 1 86 ? -3.985 7.505 -10.475 1.00 93.56 86 ALA A O 1
ATOM 658 N N . LEU A 1 87 ? -3.426 7.719 -8.311 1.00 94.69 87 LEU A N 1
ATOM 659 C CA . LEU A 1 87 ? -2.108 7.099 -8.456 1.00 94.69 87 LEU A CA 1
ATOM 660 C C . LEU A 1 87 ? -2.193 5.606 -8.815 1.00 94.69 87 LEU A C 1
ATOM 662 O O . LEU A 1 87 ? -1.424 5.134 -9.649 1.00 94.69 87 LEU A O 1
ATOM 666 N N . VAL A 1 88 ? -3.158 4.862 -8.261 1.00 95.00 88 VAL A N 1
ATOM 667 C CA . VAL A 1 88 ? -3.416 3.468 -8.668 1.00 95.00 88 VAL A CA 1
ATOM 668 C C . VAL A 1 88 ? -3.819 3.394 -10.138 1.00 95.00 88 VAL A C 1
ATOM 670 O O . VAL A 1 88 ? -3.370 2.501 -10.855 1.00 95.00 88 VAL A O 1
ATOM 673 N N . GLN A 1 89 ? -4.646 4.325 -10.617 1.00 94.19 89 GLN A N 1
ATOM 674 C CA . GLN A 1 89 ? -4.992 4.364 -12.038 1.00 94.19 89 GLN A CA 1
ATOM 675 C C . GLN A 1 89 ? -3.783 4.715 -12.904 1.00 94.19 89 GLN A C 1
ATOM 677 O O . GLN A 1 89 ? -3.594 4.087 -13.941 1.00 94.19 89 GLN A O 1
ATOM 682 N N . LEU A 1 90 ? -2.918 5.631 -12.458 1.00 94.25 90 LEU A N 1
ATOM 683 C CA . LEU A 1 90 ? -1.656 5.921 -13.139 1.00 94.25 90 LEU A CA 1
ATOM 684 C C . LEU A 1 90 ? -0.781 4.661 -13.262 1.00 94.25 90 LEU A C 1
ATOM 686 O O . LEU A 1 90 ? -0.349 4.333 -14.364 1.00 94.25 90 LEU A O 1
ATOM 690 N N . LEU A 1 91 ? -0.609 3.892 -12.182 1.00 94.88 91 LEU A N 1
ATOM 691 C CA . LEU A 1 91 ? 0.099 2.603 -12.219 1.00 94.88 91 LEU A CA 1
ATOM 692 C C . LEU A 1 91 ? -0.515 1.637 -13.247 1.00 94.88 91 LEU A C 1
ATOM 694 O O . LEU A 1 91 ? 0.202 1.017 -14.033 1.00 94.88 91 LEU A O 1
ATOM 698 N N . ARG A 1 92 ? -1.850 1.568 -13.320 1.00 93.31 92 ARG A N 1
ATOM 699 C CA . ARG A 1 92 ? -2.553 0.730 -14.304 1.00 93.31 92 ARG A CA 1
ATOM 700 C C . ARG A 1 92 ? -2.349 1.193 -15.744 1.00 93.31 92 ARG A C 1
ATOM 702 O O . ARG A 1 92 ? -2.251 0.339 -16.620 1.00 93.31 92 ARG A O 1
ATOM 709 N N . THR A 1 93 ? -2.246 2.499 -16.006 1.00 93.12 93 THR A N 1
ATOM 710 C CA . THR A 1 93 ? -1.897 3.001 -17.354 1.00 93.12 93 THR A CA 1
ATOM 711 C C . THR A 1 93 ? -0.472 2.634 -17.768 1.00 93.12 93 THR A C 1
ATOM 713 O O . THR A 1 93 ? -0.189 2.479 -18.954 1.00 93.12 93 THR A O 1
ATOM 716 N N . GLU A 1 94 ? 0.411 2.412 -16.794 1.00 92.06 94 GLU A N 1
ATOM 717 C CA . GLU A 1 94 ? 1.756 1.867 -16.995 1.00 92.06 94 GLU A CA 1
ATOM 718 C C . GLU A 1 94 ? 1.768 0.324 -17.059 1.00 92.06 94 GLU A C 1
ATOM 720 O O . GLU A 1 94 ? 2.830 -0.281 -17.190 1.00 92.06 94 GLU A O 1
ATOM 725 N N . ALA A 1 95 ? 0.589 -0.313 -17.010 1.00 91.94 95 ALA A N 1
ATOM 726 C CA . ALA A 1 95 ? 0.380 -1.760 -16.966 1.00 91.94 95 ALA A CA 1
ATOM 727 C C . ALA A 1 95 ? 1.036 -2.456 -15.756 1.00 91.94 95 ALA A C 1
ATOM 729 O O . ALA A 1 95 ? 1.401 -3.630 -15.833 1.00 91.94 95 ALA A O 1
ATOM 730 N N . VAL A 1 96 ? 1.156 -1.750 -14.625 1.00 92.94 96 VAL A N 1
ATOM 731 C CA . VAL A 1 96 ? 1.727 -2.272 -13.375 1.00 92.94 96 VAL A CA 1
ATOM 732 C C . VAL A 1 96 ? 0.665 -2.292 -12.272 1.00 92.94 96 VAL A C 1
ATOM 734 O O . VAL A 1 96 ? -0.112 -1.348 -12.120 1.00 92.94 96 VAL A O 1
ATOM 737 N N . GLN A 1 97 ? 0.601 -3.381 -11.502 1.00 93.56 97 GLN A N 1
ATOM 738 C CA . GLN A 1 97 ? -0.252 -3.462 -10.311 1.00 93.56 97 GLN A CA 1
ATOM 739 C C . GLN A 1 97 ? 0.444 -2.830 -9.097 1.00 93.56 97 GLN A C 1
ATOM 741 O O . GLN A 1 97 ? 1.659 -2.653 -9.079 1.00 93.56 97 GLN A O 1
ATOM 746 N N . LEU A 1 98 ? -0.327 -2.447 -8.078 1.00 94.31 98 LEU A N 1
ATOM 747 C CA . LEU A 1 98 ? 0.227 -1.805 -6.886 1.00 94.31 98 LEU A CA 1
ATOM 748 C C . LEU A 1 98 ? 1.285 -2.700 -6.223 1.00 94.31 98 LEU A C 1
ATOM 750 O O . LEU A 1 98 ? 0.985 -3.842 -5.903 1.00 94.31 98 LEU A O 1
ATOM 754 N N . ALA A 1 99 ? 2.479 -2.158 -5.969 1.00 92.94 99 ALA A N 1
ATOM 755 C CA . ALA A 1 99 ? 3.626 -2.868 -5.391 1.00 92.94 99 ALA A CA 1
ATOM 756 C C . ALA A 1 99 ? 4.244 -3.976 -6.272 1.00 92.94 99 ALA A C 1
ATOM 758 O O . ALA A 1 99 ? 5.159 -4.668 -5.820 1.00 92.94 99 ALA A O 1
ATOM 759 N N . ASP A 1 100 ? 3.823 -4.128 -7.530 1.00 93.06 100 ASP A N 1
ATOM 760 C CA . ASP A 1 100 ? 4.525 -4.971 -8.500 1.00 93.06 100 ASP A CA 1
ATOM 761 C C . ASP A 1 100 ? 5.732 -4.248 -9.105 1.00 93.06 100 ASP A C 1
ATOM 763 O O . ASP A 1 100 ? 5.777 -3.023 -9.232 1.00 93.06 100 ASP A O 1
ATOM 767 N N . LYS A 1 101 ? 6.728 -5.038 -9.515 1.00 90.19 101 LYS A N 1
ATOM 768 C CA . LYS A 1 101 ? 7.854 -4.535 -10.303 1.00 90.19 101 LYS A CA 1
ATOM 769 C C . LYS A 1 101 ? 7.464 -4.504 -11.781 1.00 90.19 101 LYS A C 1
ATOM 771 O O . LYS A 1 101 ? 6.862 -5.467 -12.261 1.00 90.19 101 LYS A O 1
ATOM 776 N N . PRO A 1 102 ? 7.822 -3.445 -12.523 1.00 91.44 102 PRO A N 1
ATOM 777 C CA . PRO A 1 102 ? 7.521 -3.382 -13.944 1.00 91.44 102 PRO A CA 1
ATOM 778 C C . PRO A 1 102 ? 8.292 -4.454 -14.728 1.00 91.44 102 PRO A C 1
ATOM 780 O O . PRO A 1 102 ? 9.402 -4.844 -14.362 1.00 91.44 102 PRO A O 1
ATOM 783 N N . VAL A 1 103 ? 7.713 -4.901 -15.844 1.00 87.69 103 VAL A N 1
ATOM 784 C CA . VAL A 1 103 ? 8.327 -5.885 -16.748 1.00 87.69 103 VAL A CA 1
ATOM 785 C C . VAL A 1 103 ? 8.991 -5.160 -17.930 1.00 87.69 103 VAL A C 1
ATOM 787 O O . VAL A 1 103 ? 8.343 -4.307 -18.544 1.00 87.69 103 VAL A O 1
ATOM 790 N N . PRO A 1 104 ? 10.261 -5.460 -18.273 1.00 84.38 104 PRO A N 1
ATOM 791 C CA . PRO A 1 104 ? 10.944 -4.813 -19.393 1.00 84.38 104 PRO A CA 1
ATOM 792 C C . PRO A 1 104 ? 10.227 -5.029 -20.744 1.00 84.38 104 PRO A C 1
ATOM 794 O O . PRO A 1 104 ? 9.784 -6.146 -21.018 1.00 84.38 104 PRO A O 1
ATOM 797 N N . PRO A 1 105 ? 10.154 -4.018 -21.637 1.00 82.94 105 PRO A N 1
ATOM 798 C CA . PRO A 1 105 ? 9.503 -4.164 -22.943 1.00 82.94 105 PRO A CA 1
ATOM 799 C C . PRO A 1 105 ? 10.212 -5.169 -23.863 1.00 82.94 105 PRO A C 1
ATOM 801 O O . PRO A 1 105 ? 11.433 -5.117 -24.022 1.00 82.94 105 PRO A O 1
ATOM 804 N N . GLU A 1 106 ? 9.462 -6.013 -24.574 1.00 73.06 106 GLU A N 1
ATOM 805 C CA . GLU A 1 106 ? 10.024 -7.047 -25.461 1.00 73.06 106 GLU A CA 1
ATOM 806 C C . GLU A 1 106 ? 10.952 -6.505 -26.558 1.00 73.06 106 GLU A C 1
ATOM 808 O O . GLU A 1 106 ? 11.926 -7.153 -26.939 1.00 73.06 106 GLU A O 1
ATOM 813 N N . ASP A 1 107 ? 10.682 -5.307 -27.077 1.00 67.25 107 ASP A N 1
ATOM 814 C CA . ASP A 1 107 ? 11.485 -4.713 -28.151 1.00 67.25 107 ASP A CA 1
ATOM 815 C C . ASP A 1 107 ? 12.919 -4.409 -27.701 1.00 67.25 107 ASP A C 1
ATOM 817 O O . ASP A 1 107 ? 13.856 -4.467 -28.497 1.00 67.25 107 ASP A O 1
ATOM 821 N N . TH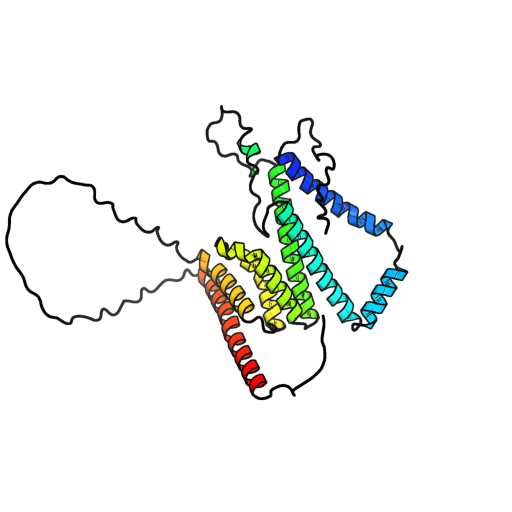R A 1 108 ? 13.114 -4.172 -26.402 1.00 64.38 108 THR A N 1
ATOM 822 C CA . THR A 1 108 ? 14.449 -3.997 -25.808 1.00 64.38 108 THR A CA 1
ATOM 823 C C . THR A 1 108 ? 15.236 -5.308 -25.795 1.00 64.38 108 THR A C 1
ATOM 825 O O . THR A 1 108 ? 16.458 -5.301 -25.925 1.00 64.38 108 THR A O 1
ATOM 828 N N . ILE A 1 109 ? 14.528 -6.441 -25.745 1.00 62.31 109 ILE A N 1
ATOM 829 C CA . ILE A 1 109 ? 15.090 -7.792 -25.818 1.00 62.31 109 ILE A CA 1
ATOM 830 C C . ILE A 1 109 ? 15.464 -8.135 -27.274 1.00 62.31 109 ILE A C 1
ATOM 832 O O . ILE A 1 109 ? 16.482 -8.790 -27.509 1.00 62.31 109 ILE A O 1
ATOM 836 N N . LYS A 1 110 ? 14.679 -7.655 -28.254 1.00 56.44 110 LYS A N 1
ATOM 837 C CA . LYS A 1 110 ? 14.826 -7.934 -29.699 1.00 56.44 110 LYS A CA 1
ATOM 838 C C . LYS A 1 110 ? 15.874 -7.069 -30.418 1.00 56.44 110 LYS A C 1
ATOM 840 O O . LYS A 1 110 ? 16.431 -7.522 -31.413 1.00 56.44 110 LYS A O 1
ATOM 845 N N . LEU A 1 111 ? 16.198 -5.868 -29.924 1.00 54.72 111 LEU A N 1
ATOM 846 C CA . LEU A 1 111 ? 17.209 -4.955 -30.507 1.00 54.72 111 LEU A CA 1
ATOM 847 C C . LEU A 1 111 ? 18.670 -5.454 -30.398 1.00 54.72 111 LEU A C 1
ATOM 849 O O . LEU A 1 111 ? 19.615 -4.729 -30.713 1.00 54.72 111 LEU A O 1
ATOM 853 N N . ARG A 1 112 ? 18.884 -6.694 -29.953 1.00 57.22 112 ARG A N 1
ATOM 854 C CA . ARG A 1 112 ? 20.206 -7.230 -29.633 1.00 57.22 112 ARG A CA 1
ATOM 855 C C . ARG A 1 112 ? 20.981 -7.675 -30.891 1.00 57.22 112 ARG A C 1
ATOM 857 O O . ARG A 1 112 ? 20.439 -8.406 -31.723 1.00 57.22 112 ARG A O 1
ATOM 864 N N . PRO A 1 113 ? 22.280 -7.341 -31.026 1.00 53.53 113 PRO A N 1
ATOM 865 C CA . PRO A 1 113 ? 23.136 -7.929 -32.055 1.00 53.53 113 PRO A CA 1
ATOM 866 C C . PRO A 1 113 ? 23.275 -9.448 -31.856 1.00 53.53 113 PRO A C 1
ATOM 868 O O . PRO A 1 113 ? 23.708 -9.895 -30.796 1.00 53.53 113 PRO A O 1
ATOM 871 N N . LYS A 1 114 ? 23.009 -10.248 -32.901 1.00 55.06 114 LYS A N 1
ATOM 872 C CA . LYS A 1 114 ? 23.102 -11.730 -32.896 1.00 55.06 114 LYS A CA 1
ATOM 873 C C . LYS A 1 114 ? 24.466 -12.313 -32.459 1.00 55.06 114 LYS A C 1
ATOM 875 O O . LYS A 1 114 ? 24.569 -13.521 -32.293 1.00 55.06 114 LYS A O 1
ATOM 880 N N . ARG A 1 115 ? 25.518 -11.491 -32.314 1.00 50.47 115 ARG A N 1
ATOM 881 C CA . ARG A 1 115 ? 26.887 -11.923 -31.957 1.00 50.47 115 ARG A CA 1
ATOM 882 C C . ARG A 1 115 ? 27.088 -12.230 -30.471 1.00 50.47 115 ARG A C 1
ATOM 884 O O . ARG A 1 115 ? 28.003 -12.976 -30.152 1.00 50.47 115 ARG A O 1
ATOM 891 N N . TYR A 1 116 ? 26.256 -11.683 -29.589 1.00 53.44 116 TYR A N 1
ATOM 892 C CA . TYR A 1 116 ? 26.262 -12.010 -28.162 1.00 53.44 116 TYR A CA 1
ATOM 893 C C . TYR A 1 116 ? 25.115 -12.991 -27.906 1.00 53.44 116 TYR A C 1
ATOM 895 O O . TYR A 1 116 ? 23.996 -12.585 -27.586 1.00 53.44 116 TYR A O 1
ATOM 903 N N . GLY A 1 117 ? 25.359 -14.281 -28.158 1.00 55.38 117 GLY A N 1
ATOM 904 C CA . GLY A 1 117 ? 24.403 -15.343 -27.823 1.00 55.38 117 GLY A CA 1
ATOM 905 C C . GLY A 1 117 ? 24.023 -15.304 -26.339 1.00 55.38 117 GLY A C 1
ATOM 906 O O . GLY A 1 117 ? 24.832 -14.832 -25.553 1.00 55.38 117 GLY A O 1
ATOM 907 N N . GLU A 1 118 ? 22.796 -15.740 -26.009 1.00 56.44 118 GLU A N 1
ATOM 908 C CA . GLU A 1 118 ? 22.196 -16.078 -24.688 1.00 56.44 118 GLU A CA 1
ATOM 909 C C . GLU A 1 118 ? 22.610 -15.327 -23.401 1.00 56.44 118 GLU A C 1
ATOM 911 O O . GLU A 1 118 ? 22.184 -15.692 -22.311 1.00 56.44 118 GLU A O 1
ATOM 916 N N . GLN A 1 119 ? 23.368 -14.238 -23.463 1.00 55.28 119 GLN A N 1
ATOM 917 C CA . GLN A 1 119 ? 23.790 -13.517 -22.275 1.00 55.28 119 GLN A CA 1
ATOM 918 C C . GLN A 1 119 ? 22.589 -12.744 -21.727 1.00 55.28 119 GLN A C 1
ATOM 920 O O . GLN A 1 119 ? 21.973 -11.955 -22.453 1.00 55.28 119 GLN A O 1
ATOM 925 N N . LEU A 1 120 ? 22.202 -13.013 -20.477 1.00 59.88 120 LEU A N 1
ATOM 926 C CA . LEU A 1 120 ? 21.159 -12.247 -19.796 1.00 59.88 120 LEU A CA 1
ATOM 927 C C . LEU A 1 120 ? 21.570 -10.769 -19.787 1.00 59.88 120 LEU A C 1
ATOM 929 O O . LEU A 1 120 ? 22.696 -10.438 -19.418 1.00 59.88 120 LEU A O 1
ATOM 933 N N . VAL A 1 121 ? 20.669 -9.890 -20.224 1.00 66.00 121 VAL A N 1
ATOM 934 C CA . VAL A 1 121 ? 20.877 -8.444 -20.104 1.00 66.00 121 VAL A CA 1
ATOM 935 C C . VAL A 1 121 ? 20.713 -8.094 -18.636 1.00 66.00 121 VAL A C 1
ATOM 937 O O . VAL A 1 121 ? 19.672 -8.396 -18.051 1.00 66.00 121 VAL A O 1
ATOM 940 N N . ASN A 1 122 ? 21.730 -7.464 -18.055 1.00 75.44 122 ASN A N 1
ATOM 941 C CA . ASN A 1 122 ? 21.595 -6.886 -16.733 1.00 75.44 122 ASN A CA 1
ATOM 942 C C . ASN A 1 122 ? 20.869 -5.541 -16.852 1.00 75.44 122 ASN A C 1
ATOM 944 O O . ASN A 1 122 ? 21.469 -4.525 -17.196 1.00 75.44 122 ASN A O 1
ATOM 948 N N . PHE A 1 123 ? 19.555 -5.552 -16.629 1.00 78.25 123 PHE A N 1
ATOM 949 C CA . PHE A 1 123 ? 18.740 -4.337 -16.665 1.00 78.25 123 PHE A CA 1
ATOM 950 C C . PHE A 1 123 ? 19.081 -3.363 -15.529 1.00 78.25 123 PHE A C 1
ATOM 952 O O . PHE A 1 123 ? 18.803 -2.173 -15.664 1.00 78.25 123 PHE A O 1
ATOM 959 N N . ASP A 1 124 ? 19.720 -3.842 -14.459 1.00 77.88 124 ASP A N 1
ATOM 960 C CA . ASP A 1 124 ? 20.153 -3.006 -13.335 1.00 77.88 124 ASP A CA 1
ATOM 961 C C . ASP A 1 124 ? 21.289 -2.047 -13.734 1.00 77.88 124 ASP A C 1
ATOM 963 O O . ASP A 1 124 ? 21.468 -1.003 -13.114 1.00 77.88 124 ASP A O 1
ATOM 967 N N . ASP A 1 125 ? 22.008 -2.341 -14.823 1.00 80.75 125 ASP A N 1
ATOM 968 C CA . ASP A 1 125 ? 23.053 -1.464 -15.363 1.00 80.75 125 ASP A CA 1
ATOM 969 C C . ASP A 1 125 ? 22.492 -0.388 -16.317 1.00 80.75 125 ASP A C 1
ATOM 971 O O . ASP A 1 125 ? 23.236 0.464 -16.808 1.00 80.75 125 ASP A O 1
ATOM 975 N N . MET A 1 126 ? 21.185 -0.417 -16.616 1.00 84.56 126 MET A N 1
ATOM 976 C CA . MET A 1 126 ? 20.542 0.509 -17.553 1.00 84.56 126 MET A CA 1
ATOM 977 C C . MET A 1 126 ? 19.858 1.660 -16.795 1.00 84.56 126 MET A C 1
ATOM 979 O O . MET A 1 126 ? 18.768 1.468 -16.247 1.00 84.56 126 MET A O 1
ATOM 983 N N . PRO A 1 127 ? 20.428 2.880 -16.789 1.00 87.50 127 PRO A N 1
ATOM 984 C CA . PRO A 1 127 ? 19.936 3.971 -15.947 1.00 87.50 127 PRO A CA 1
ATOM 985 C C . PRO A 1 127 ? 18.512 4.416 -16.308 1.00 87.50 127 PRO A C 1
ATOM 987 O O . PRO A 1 127 ? 17.757 4.832 -15.432 1.00 87.50 127 PRO A O 1
ATOM 990 N N . GLU A 1 128 ? 18.109 4.313 -17.578 1.00 87.31 128 GLU A N 1
ATOM 991 C CA . GLU A 1 128 ? 16.743 4.619 -18.009 1.00 87.31 128 GLU A CA 1
ATOM 992 C C . GLU A 1 128 ? 15.715 3.645 -17.426 1.00 87.31 128 GLU A C 1
ATOM 994 O O . GLU A 1 128 ? 14.619 4.057 -17.046 1.00 87.31 128 GLU A O 1
ATOM 999 N N . TRP A 1 129 ? 16.064 2.360 -17.344 1.00 89.88 129 TRP A N 1
ATOM 1000 C CA . TRP A 1 129 ? 15.185 1.344 -16.774 1.00 89.88 129 TRP A CA 1
ATOM 1001 C C . TRP A 1 129 ? 15.104 1.470 -15.255 1.00 89.88 129 TRP A C 1
ATOM 1003 O O . TRP A 1 129 ? 14.004 1.492 -14.709 1.00 89.88 129 TRP A O 1
ATOM 1013 N N . VAL A 1 130 ? 16.250 1.630 -14.587 1.00 90.81 130 VAL A N 1
ATOM 1014 C CA . VAL A 1 130 ? 16.315 1.825 -13.132 1.00 90.81 130 VAL A CA 1
ATOM 1015 C C . VAL A 1 130 ? 15.500 3.049 -12.714 1.00 90.81 130 VAL A C 1
ATOM 1017 O O . VAL A 1 130 ? 14.619 2.932 -11.870 1.00 90.81 130 VAL A O 1
ATOM 1020 N N . SER A 1 131 ? 15.683 4.191 -13.387 1.00 91.44 131 SER A N 1
ATOM 1021 C CA . SER A 1 131 ? 14.926 5.417 -13.092 1.00 91.44 131 SER A CA 1
ATOM 1022 C C . SER A 1 131 ? 13.410 5.236 -13.240 1.00 91.44 131 SER A C 1
ATOM 1024 O O . SER A 1 131 ? 12.644 5.803 -12.464 1.00 91.44 131 SER A O 1
ATOM 1026 N N . TYR A 1 132 ? 12.962 4.446 -14.218 1.00 93.88 132 TYR A N 1
ATOM 1027 C CA . TYR A 1 132 ? 11.545 4.126 -14.375 1.00 93.88 132 TYR A CA 1
ATOM 1028 C C . TYR A 1 132 ? 11.039 3.185 -13.270 1.00 93.88 132 TYR A C 1
ATOM 1030 O O . TYR A 1 132 ? 9.978 3.431 -12.698 1.00 93.88 132 TYR A O 1
ATOM 1038 N N . CYS A 1 133 ? 11.798 2.142 -12.926 1.00 93.62 133 CYS A N 1
ATOM 1039 C CA . CYS A 1 133 ? 11.473 1.231 -11.825 1.00 93.62 133 CYS A CA 1
ATOM 1040 C C . CYS A 1 133 ? 11.365 1.956 -10.480 1.00 93.62 133 CYS A C 1
ATOM 1042 O O . CYS A 1 133 ? 10.430 1.696 -9.717 1.00 93.62 133 CYS A O 1
ATOM 1044 N N . ASP A 1 134 ? 12.285 2.879 -10.207 1.00 94.50 134 ASP A N 1
ATOM 1045 C CA . ASP A 1 134 ? 12.281 3.702 -8.999 1.00 94.50 134 ASP A CA 1
ATOM 1046 C C . ASP A 1 134 ? 11.041 4.596 -8.953 1.00 94.50 134 ASP A C 1
ATOM 1048 O O . ASP A 1 134 ? 10.374 4.687 -7.920 1.00 94.50 134 ASP A O 1
ATOM 1052 N N . TRP A 1 135 ? 10.661 5.189 -10.090 1.00 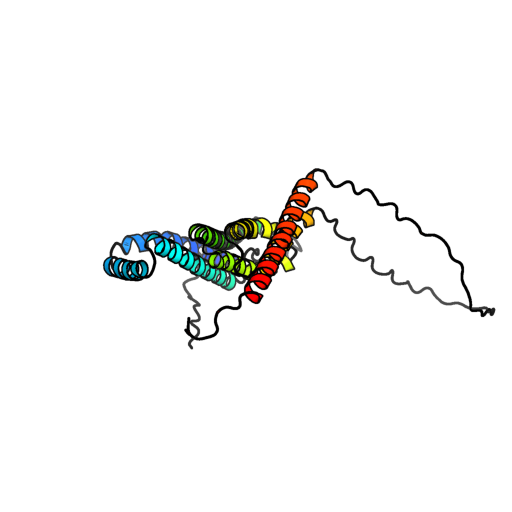95.81 135 TRP A N 1
ATOM 1053 C CA . TRP A 1 135 ? 9.433 5.970 -10.189 1.00 95.81 135 TRP A CA 1
ATOM 1054 C C . TRP A 1 135 ? 8.190 5.119 -9.894 1.00 95.81 135 TRP A C 1
ATOM 1056 O O . TRP A 1 135 ? 7.416 5.472 -9.005 1.00 95.81 135 TRP A O 1
ATOM 1066 N N . ILE A 1 136 ? 8.026 3.961 -10.539 1.00 96.31 136 ILE A N 1
ATOM 1067 C CA . ILE A 1 136 ? 6.901 3.041 -10.283 1.00 96.31 136 ILE A CA 1
ATOM 1068 C C . ILE A 1 136 ? 6.855 2.590 -8.813 1.00 96.31 136 ILE A C 1
ATOM 1070 O O . ILE A 1 136 ? 5.782 2.535 -8.200 1.00 96.31 136 ILE A O 1
ATOM 1074 N N . SER A 1 137 ? 8.019 2.322 -8.221 1.00 95.56 137 SER A N 1
ATOM 1075 C CA . SER A 1 137 ? 8.134 1.951 -6.808 1.00 95.56 137 SER A CA 1
ATOM 1076 C C . SER A 1 137 ? 7.723 3.104 -5.890 1.00 95.56 137 SER A C 1
ATOM 1078 O O . SER A 1 137 ? 6.979 2.893 -4.933 1.00 95.56 137 SER A O 1
ATOM 1080 N N . SER A 1 138 ? 8.137 4.337 -6.199 1.00 95.94 138 SER A N 1
ATOM 1081 C CA . SER A 1 138 ? 7.746 5.523 -5.426 1.00 95.94 138 SER A CA 1
ATOM 1082 C C . SER A 1 138 ? 6.243 5.802 -5.503 1.00 95.94 138 SER A C 1
ATOM 1084 O O . SER A 1 138 ? 5.636 6.069 -4.471 1.00 95.94 138 SER A O 1
ATOM 1086 N N . LEU A 1 139 ? 5.616 5.636 -6.675 1.00 96.38 139 LEU A N 1
ATOM 1087 C CA . LEU A 1 139 ? 4.160 5.728 -6.822 1.00 96.38 139 LEU A CA 1
ATOM 1088 C C . LEU A 1 139 ? 3.437 4.699 -5.946 1.00 96.38 139 LEU A C 1
ATOM 1090 O O . LEU A 1 139 ? 2.467 5.035 -5.270 1.00 96.38 139 LEU A O 1
ATOM 1094 N N . SER A 1 140 ? 3.917 3.452 -5.933 1.00 96.69 140 SER A N 1
ATOM 1095 C CA . SER A 1 140 ? 3.328 2.396 -5.104 1.00 96.69 140 SER A CA 1
ATOM 1096 C C . SER A 1 140 ? 3.452 2.701 -3.609 1.00 96.69 140 SER A C 1
ATOM 1098 O O . SER A 1 140 ? 2.479 2.556 -2.868 1.00 96.69 140 SER A O 1
ATOM 1100 N N . ASN A 1 141 ? 4.620 3.178 -3.172 1.00 96.19 141 ASN A N 1
ATOM 1101 C CA . ASN A 1 141 ? 4.842 3.588 -1.785 1.00 96.19 141 ASN A CA 1
ATOM 1102 C C . ASN A 1 141 ? 3.926 4.750 -1.387 1.00 96.19 141 ASN A C 1
ATOM 1104 O O . ASN A 1 141 ? 3.351 4.728 -0.302 1.00 96.19 141 ASN A O 1
ATOM 1108 N N . GLU A 1 142 ? 3.741 5.727 -2.276 1.00 96.06 142 GLU A N 1
ATOM 1109 C CA . GLU A 1 142 ? 2.896 6.893 -2.018 1.00 96.06 142 GLU A CA 1
ATOM 1110 C C . GLU A 1 142 ? 1.413 6.516 -1.881 1.00 96.06 142 GLU A C 1
ATOM 1112 O O . GLU A 1 142 ? 0.722 7.031 -1.001 1.00 96.06 142 GLU A O 1
ATOM 1117 N N . VAL A 1 143 ? 0.929 5.571 -2.696 1.00 97.12 143 VAL A N 1
ATOM 1118 C CA . VAL A 1 143 ? -0.427 5.006 -2.577 1.00 97.12 143 VAL A CA 1
ATOM 1119 C C .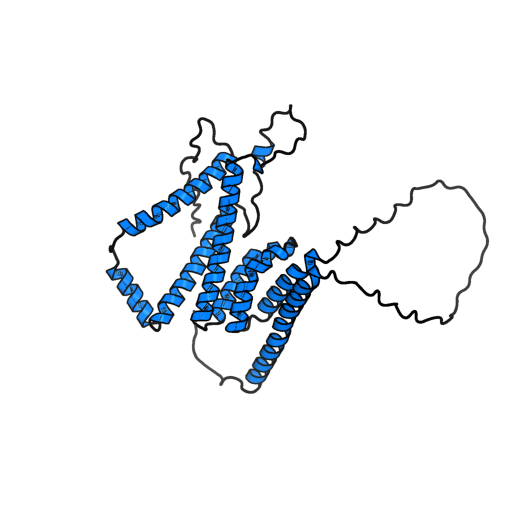 VAL A 1 143 ? -0.625 4.342 -1.215 1.00 97.12 143 VAL A C 1
ATOM 1121 O O . VAL A 1 143 ? -1.611 4.615 -0.528 1.00 97.12 143 VAL A O 1
ATOM 1124 N N . ILE A 1 144 ? 0.306 3.466 -0.824 1.00 97.31 144 ILE A N 1
ATOM 1125 C CA . ILE A 1 144 ? 0.234 2.727 0.443 1.00 97.31 144 ILE A CA 1
ATOM 1126 C C . ILE A 1 144 ? 0.252 3.705 1.619 1.00 97.31 144 ILE A C 1
ATOM 1128 O O . ILE A 1 144 ? -0.635 3.655 2.472 1.00 97.31 144 ILE A O 1
ATOM 1132 N N . HIS A 1 145 ? 1.213 4.629 1.619 1.00 96.81 145 HIS A N 1
ATOM 1133 C CA . HIS A 1 145 ? 1.348 5.659 2.642 1.00 96.81 145 HIS A CA 1
ATOM 1134 C C . HIS A 1 145 ? 0.083 6.517 2.755 1.00 96.81 145 HIS A C 1
ATOM 1136 O O . HIS A 1 145 ? -0.408 6.758 3.854 1.00 96.81 145 HIS A O 1
ATOM 1142 N N . SER A 1 146 ? -0.500 6.929 1.630 1.00 95.81 146 SER A N 1
ATOM 1143 C CA . SER A 1 146 ? -1.706 7.760 1.615 1.00 95.81 146 SER A CA 1
ATOM 1144 C C . SER A 1 146 ? -2.925 7.045 2.212 1.00 95.81 146 SER A C 1
ATOM 1146 O O . SER A 1 146 ? -3.671 7.649 2.983 1.00 95.81 146 SER A O 1
ATOM 1148 N N . PHE A 1 147 ? -3.120 5.748 1.937 1.00 97.31 147 PHE A N 1
ATOM 1149 C CA . PHE A 1 147 ? -4.184 4.974 2.596 1.00 97.31 147 PHE A CA 1
ATOM 1150 C C . PHE A 1 147 ? -3.919 4.757 4.090 1.00 97.31 147 PHE A C 1
ATOM 1152 O O . PHE A 1 147 ? -4.845 4.855 4.893 1.00 97.31 147 PHE A O 1
ATOM 1159 N N . GLN A 1 148 ? -2.669 4.503 4.482 1.00 97.12 148 GLN A N 1
ATOM 1160 C CA . GLN A 1 148 ? -2.295 4.391 5.895 1.00 97.12 148 GLN A CA 1
ATOM 1161 C C . GLN A 1 148 ? -2.547 5.708 6.635 1.00 97.12 148 GLN A C 1
ATOM 1163 O O . GLN A 1 148 ? -3.143 5.709 7.710 1.00 97.12 148 GLN A O 1
ATOM 1168 N N . ARG A 1 149 ? -2.212 6.840 6.012 1.00 95.81 149 ARG A N 1
ATOM 1169 C CA . ARG A 1 149 ? -2.476 8.166 6.567 1.00 95.81 149 ARG A CA 1
ATOM 1170 C C . ARG A 1 149 ? -3.974 8.460 6.682 1.00 95.81 149 ARG A C 1
ATOM 1172 O O . ARG A 1 149 ? -4.408 9.035 7.676 1.00 95.81 149 ARG A O 1
ATOM 1179 N N . ALA A 1 150 ? -4.782 8.023 5.715 1.00 93.88 150 ALA A N 1
ATOM 1180 C CA . ALA A 1 150 ? -6.241 8.103 5.805 1.00 93.88 150 ALA A CA 1
ATOM 1181 C C . ALA A 1 150 ? -6.798 7.281 6.985 1.00 93.88 150 ALA A C 1
ATOM 1183 O O . ALA A 1 150 ? -7.702 7.746 7.680 1.00 93.88 150 ALA A O 1
ATOM 1184 N N . ALA A 1 151 ? -6.235 6.096 7.249 1.00 95.62 151 ALA A N 1
ATOM 1185 C CA . ALA A 1 151 ? -6.599 5.285 8.409 1.00 95.62 151 ALA A CA 1
ATOM 1186 C C . ALA A 1 151 ? -6.253 5.989 9.733 1.00 95.62 151 ALA A C 1
ATOM 1188 O O . ALA A 1 151 ? -7.077 6.008 10.641 1.00 95.62 151 ALA A O 1
ATOM 1189 N N . GLU A 1 152 ? -5.080 6.621 9.834 1.00 94.81 152 GLU A N 1
ATOM 1190 C CA . GLU A 1 152 ? -4.676 7.391 11.022 1.00 94.81 152 GLU A CA 1
ATOM 1191 C C . GLU A 1 152 ? -5.655 8.530 11.331 1.00 94.81 152 GLU A C 1
ATOM 1193 O O . GLU A 1 152 ? -6.099 8.673 12.470 1.00 94.81 152 GLU A O 1
ATOM 1198 N N . PHE A 1 153 ? -6.083 9.283 10.316 1.00 92.31 153 PHE A N 1
ATOM 1199 C CA . PHE A 1 153 ? -7.123 10.298 10.499 1.00 92.31 153 PHE A CA 1
ATOM 1200 C C . PHE A 1 153 ? -8.474 9.696 10.909 1.00 92.31 153 PHE A C 1
ATOM 1202 O O . PHE A 1 153 ? -9.188 10.296 11.709 1.00 92.31 153 PHE A O 1
ATOM 1209 N N . GLY A 1 154 ? -8.820 8.501 10.420 1.00 91.31 154 GLY A N 1
ATOM 1210 C CA . GLY A 1 154 ? -9.993 7.760 10.897 1.00 91.31 154 GLY A CA 1
ATOM 1211 C C . GLY A 1 154 ? -9.933 7.463 12.402 1.00 91.31 154 GLY A C 1
ATOM 1212 O O . GLY A 1 154 ? -10.949 7.564 13.092 1.00 91.31 154 GLY A O 1
ATOM 1213 N N . VAL A 1 155 ? -8.735 7.185 12.934 1.00 92.75 155 VAL A N 1
ATOM 1214 C CA . VAL A 1 155 ? -8.499 7.030 14.380 1.00 92.75 155 VAL A CA 1
ATOM 1215 C C . VAL A 1 155 ? -8.666 8.348 15.126 1.00 92.75 155 VAL A C 1
ATOM 1217 O O . VAL A 1 155 ? -9.358 8.378 16.143 1.00 92.75 155 VAL A O 1
ATOM 1220 N N . GLU A 1 156 ? -8.082 9.437 14.622 1.00 90.94 156 GLU A N 1
ATOM 1221 C CA . GLU A 1 156 ? -8.214 10.774 15.223 1.00 90.94 156 GLU A CA 1
ATOM 1222 C C . GLU A 1 156 ? -9.683 11.218 15.311 1.00 90.94 156 GLU A C 1
ATOM 1224 O O . GLU A 1 156 ? -10.114 11.774 16.324 1.00 90.94 156 GLU A O 1
ATOM 1229 N N . LEU A 1 157 ? -10.462 10.908 14.273 1.00 88.44 157 LEU A N 1
ATOM 1230 C CA . LEU A 1 157 ? -11.894 11.182 14.189 1.00 88.44 157 LEU A CA 1
ATOM 1231 C C . LEU A 1 157 ? -12.754 10.242 15.042 1.00 88.44 157 LEU A C 1
ATOM 1233 O O . LEU A 1 157 ? -13.910 10.561 15.305 1.00 88.44 157 LEU A O 1
ATOM 1237 N N . LYS A 1 158 ? -12.199 9.110 15.497 1.00 89.69 158 LYS A N 1
ATOM 1238 C CA . LYS A 1 158 ? -12.932 8.008 16.145 1.00 89.69 158 LYS A CA 1
ATOM 1239 C C . LYS A 1 158 ? -14.062 7.454 15.273 1.00 89.69 158 LYS A C 1
ATOM 1241 O O . LYS A 1 158 ? -15.099 7.052 15.790 1.00 89.69 158 LYS A O 1
ATOM 1246 N N . GLU A 1 159 ? -13.837 7.414 13.965 1.00 89.44 159 GLU A N 1
ATOM 1247 C CA . GLU A 1 159 ? -14.796 6.957 12.959 1.00 89.44 159 GLU A CA 1
ATOM 1248 C C . GLU A 1 159 ? -14.304 5.623 12.367 1.00 89.44 159 GLU A C 1
ATOM 1250 O O . GLU A 1 159 ? -13.504 5.614 11.424 1.00 89.44 159 GLU A O 1
ATOM 1255 N N . PRO A 1 160 ? -14.740 4.464 12.902 1.00 89.81 160 PRO A N 1
ATOM 1256 C CA . PRO A 1 160 ? -14.134 3.168 12.579 1.00 89.81 160 PRO A CA 1
ATOM 1257 C C . PRO A 1 160 ? -14.349 2.761 11.117 1.00 89.81 160 PRO A C 1
ATOM 1259 O O . PRO A 1 160 ? -13.515 2.084 10.519 1.00 89.81 160 PRO A O 1
ATOM 1262 N N . TRP A 1 161 ? -15.443 3.217 10.505 1.00 90.38 161 TRP A N 1
ATOM 1263 C CA . TRP A 1 161 ? -15.747 2.961 9.099 1.00 90.38 161 TRP A CA 1
ATOM 1264 C C . TRP A 1 161 ? -14.725 3.610 8.147 1.00 90.38 161 TRP A C 1
ATOM 1266 O O . TRP A 1 161 ? -14.437 3.045 7.093 1.00 90.38 161 TRP A O 1
ATOM 1276 N N . LEU A 1 162 ? -14.110 4.744 8.519 1.00 91.81 162 LEU A N 1
ATOM 1277 C CA . LEU A 1 162 ? -13.033 5.359 7.733 1.00 91.81 162 LEU A CA 1
ATOM 1278 C C . LEU A 1 162 ? -11.771 4.502 7.750 1.00 91.81 162 LEU A C 1
ATOM 1280 O O . LEU A 1 162 ? -11.127 4.345 6.716 1.00 91.81 162 LEU A O 1
ATOM 1284 N N . VAL A 1 163 ? -11.439 3.925 8.904 1.00 94.88 163 VAL A N 1
ATOM 1285 C CA . VAL A 1 163 ? -10.310 2.998 9.046 1.00 94.88 163 VAL A CA 1
ATOM 1286 C C . VAL A 1 163 ? -10.563 1.725 8.236 1.00 94.88 163 VAL A C 1
ATOM 1288 O O . VAL A 1 163 ? -9.691 1.270 7.494 1.00 94.88 163 VAL A O 1
ATOM 1291 N N . CYS A 1 164 ? -11.780 1.183 8.320 1.00 93.44 164 CYS A N 1
ATOM 1292 C CA . CYS A 1 164 ? -12.175 -0.009 7.576 1.00 93.44 164 CYS A CA 1
ATOM 1293 C C . CYS A 1 164 ? -12.151 0.225 6.062 1.00 93.44 164 CYS A C 1
ATOM 1295 O O . CYS A 1 164 ? -11.659 -0.622 5.325 1.00 93.44 164 CYS A O 1
ATOM 1297 N N . ASN A 1 165 ? -12.578 1.395 5.583 1.00 93.75 165 ASN A N 1
ATOM 1298 C CA . ASN A 1 165 ? -12.477 1.733 4.164 1.00 93.75 165 ASN A CA 1
ATOM 1299 C C . ASN A 1 165 ? -11.022 1.737 3.670 1.00 93.75 165 ASN A C 1
ATOM 1301 O O . ASN A 1 165 ? -10.746 1.210 2.592 1.00 93.75 165 ASN A O 1
ATOM 1305 N N . ALA A 1 166 ? -10.073 2.255 4.457 1.00 95.88 166 ALA A N 1
ATOM 1306 C CA . ALA A 1 166 ? -8.653 2.222 4.100 1.00 95.88 166 ALA A CA 1
ATOM 1307 C C . ALA A 1 166 ? -8.149 0.779 3.998 1.00 95.88 166 ALA A C 1
ATOM 1309 O O . ALA A 1 166 ? -7.447 0.432 3.045 1.00 95.88 166 ALA A O 1
ATOM 1310 N N . ALA A 1 167 ? -8.567 -0.072 4.940 1.00 95.94 167 ALA A N 1
ATOM 1311 C CA . ALA A 1 167 ? -8.285 -1.501 4.919 1.00 95.94 167 ALA A CA 1
ATOM 1312 C C . ALA A 1 167 ? -8.846 -2.177 3.656 1.00 95.94 167 ALA A C 1
ATOM 1314 O O . ALA A 1 167 ? -8.116 -2.905 2.985 1.00 95.94 167 ALA A O 1
ATOM 1315 N N . VAL A 1 168 ? -10.101 -1.890 3.288 1.00 95.06 168 VAL A N 1
ATOM 1316 C CA . VAL A 1 168 ? -10.758 -2.432 2.085 1.00 95.06 168 VAL A CA 1
ATOM 1317 C C . VAL A 1 168 ? -9.996 -2.030 0.824 1.00 95.06 168 VAL A C 1
ATOM 1319 O O . VAL A 1 168 ? -9.715 -2.881 -0.019 1.00 95.06 168 VAL A O 1
ATOM 1322 N N . TYR A 1 169 ? -9.623 -0.753 0.680 1.00 95.50 169 TYR A N 1
ATOM 1323 C CA . TYR A 1 169 ? -8.865 -0.292 -0.486 1.00 95.50 169 TYR A CA 1
ATOM 1324 C C . TYR A 1 169 ? -7.503 -0.979 -0.593 1.00 95.50 169 TYR A C 1
ATOM 1326 O O . TYR A 1 169 ? -7.159 -1.489 -1.662 1.00 95.50 169 TYR A O 1
ATOM 1334 N N . LEU A 1 170 ? -6.743 -1.039 0.505 1.00 96.38 170 LEU A N 1
ATOM 1335 C CA . LEU A 1 170 ? -5.453 -1.726 0.521 1.00 96.38 170 LEU A CA 1
ATOM 1336 C C . LEU A 1 170 ? -5.609 -3.206 0.176 1.00 96.38 170 LEU A C 1
ATOM 1338 O O . LEU A 1 170 ? -4.895 -3.699 -0.697 1.00 96.38 170 LEU A O 1
ATOM 1342 N N . TRP A 1 171 ? -6.570 -3.895 0.791 1.00 95.75 171 TRP A N 1
ATOM 1343 C CA . TRP A 1 171 ? -6.851 -5.302 0.521 1.00 95.75 171 TRP A CA 1
ATOM 1344 C C . TRP A 1 171 ? -7.189 -5.542 -0.953 1.00 95.75 171 TRP A C 1
ATOM 1346 O O . TRP A 1 171 ? -6.560 -6.373 -1.614 1.00 95.75 171 TRP A O 1
ATOM 1356 N N . ASN A 1 172 ? -8.115 -4.759 -1.508 1.00 94.69 172 ASN A N 1
ATOM 1357 C CA . ASN A 1 172 ? -8.550 -4.886 -2.897 1.00 94.69 172 ASN A CA 1
ATOM 1358 C C . ASN A 1 172 ? -7.400 -4.684 -3.887 1.00 94.69 172 ASN A C 1
ATOM 1360 O O . ASN A 1 172 ? -7.310 -5.400 -4.885 1.00 94.69 172 ASN A O 1
ATOM 1364 N N . TYR A 1 173 ? -6.500 -3.736 -3.618 1.00 94.50 173 TYR A N 1
ATOM 1365 C CA . TYR A 1 173 ? -5.376 -3.471 -4.511 1.00 94.50 173 TYR A CA 1
ATOM 1366 C C . TYR A 1 173 ? -4.194 -4.419 -4.322 1.00 94.50 173 TYR A C 1
ATOM 1368 O O . TYR A 1 173 ? -3.431 -4.584 -5.268 1.00 94.50 173 TYR A O 1
ATOM 1376 N N . THR A 1 174 ? -4.054 -5.084 -3.172 1.00 95.12 174 THR A N 1
ATOM 1377 C CA . THR A 1 174 ? -2.887 -5.934 -2.859 1.00 95.12 174 THR A CA 1
ATOM 1378 C C . THR A 1 174 ? -3.203 -7.428 -2.724 1.00 95.12 174 THR A C 1
ATOM 1380 O O . THR A 1 174 ? -2.295 -8.232 -2.529 1.00 95.12 174 THR A O 1
ATOM 1383 N N . THR A 1 175 ? -4.454 -7.857 -2.941 1.00 92.62 175 THR A N 1
ATOM 1384 C CA . THR A 1 175 ? -4.838 -9.289 -2.939 1.00 92.62 175 THR A CA 1
ATOM 1385 C C . THR A 1 175 ? -3.993 -10.128 -3.912 1.00 92.62 175 THR A C 1
ATOM 1387 O O . THR A 1 175 ? -3.665 -11.282 -3.629 1.00 92.62 175 THR A O 1
ATOM 1390 N N . HIS A 1 176 ? -3.577 -9.550 -5.043 1.00 93.19 176 HIS A N 1
ATOM 1391 C CA . HIS A 1 176 ? -2.703 -10.220 -6.006 1.00 93.19 176 HIS A CA 1
ATOM 1392 C C . HIS A 1 176 ? -1.341 -10.610 -5.398 1.00 93.19 176 HIS A C 1
ATOM 1394 O O . HIS A 1 176 ? -0.844 -11.699 -5.684 1.00 93.19 176 HIS A O 1
ATOM 1400 N N . MET A 1 177 ? -0.777 -9.804 -4.490 1.00 93.06 177 MET A N 1
ATOM 1401 C CA . MET A 1 177 ? 0.485 -10.112 -3.805 1.00 93.06 177 MET A CA 1
ATOM 1402 C C . MET A 1 177 ? 0.371 -11.394 -2.972 1.00 93.06 177 MET A C 1
ATOM 1404 O O . MET A 1 177 ? 1.295 -12.208 -2.945 1.00 93.06 177 MET A O 1
ATOM 1408 N N . LEU A 1 178 ? -0.789 -11.617 -2.342 1.00 90.81 178 LEU A N 1
ATOM 1409 C CA . LEU A 1 178 ? -1.076 -12.844 -1.593 1.00 90.81 178 LEU A CA 1
ATOM 1410 C C . LEU A 1 178 ? -1.140 -14.053 -2.532 1.00 90.81 178 LEU A C 1
ATOM 1412 O O . LEU A 1 178 ? -0.534 -15.086 -2.257 1.00 90.81 178 LEU A O 1
ATOM 1416 N N . SER A 1 179 ? -1.795 -13.903 -3.690 1.00 89.81 179 SER A N 1
ATOM 1417 C CA . SER A 1 179 ? -1.862 -14.967 -4.704 1.00 89.81 179 SER A CA 1
ATOM 1418 C C . SER A 1 179 ? -0.492 -15.329 -5.297 1.00 89.81 179 SER A C 1
ATOM 1420 O O . SER A 1 179 ? -0.260 -16.482 -5.653 1.00 89.81 179 SER A O 1
ATOM 1422 N N . GLN A 1 180 ? 0.437 -14.369 -5.342 1.00 89.81 180 GLN A N 1
ATOM 1423 C CA . GLN A 1 180 ? 1.832 -14.565 -5.751 1.00 89.81 180 GLN A CA 1
ATOM 1424 C C . GLN A 1 180 ? 2.713 -15.148 -4.628 1.00 89.81 180 GLN A C 1
ATOM 1426 O O . GLN A 1 180 ? 3.902 -15.385 -4.835 1.00 89.81 180 GLN A O 1
ATOM 1431 N N . GLY A 1 181 ? 2.168 -15.360 -3.426 1.00 87.75 181 GLY A N 1
ATOM 1432 C CA . GLY A 1 181 ? 2.922 -15.865 -2.282 1.00 87.75 181 GLY A CA 1
ATOM 1433 C C . GLY A 1 181 ? 3.845 -14.832 -1.629 1.00 87.75 181 GLY A C 1
ATOM 1434 O O . GLY A 1 181 ? 4.730 -15.213 -0.866 1.00 87.75 181 GLY A O 1
ATOM 1435 N N . ARG A 1 182 ? 3.666 -13.533 -1.893 1.00 91.62 182 ARG A N 1
ATOM 1436 C CA . ARG A 1 182 ? 4.503 -12.440 -1.362 1.00 91.62 182 ARG A CA 1
ATOM 1437 C C . ARG A 1 182 ? 4.003 -11.940 -0.003 1.00 91.62 182 ARG A C 1
ATOM 1439 O O . ARG A 1 182 ? 3.872 -10.740 0.230 1.00 91.62 182 ARG A O 1
ATOM 1446 N N . HIS A 1 183 ? 3.744 -12.855 0.933 1.00 90.06 183 HIS A N 1
ATOM 1447 C CA . HIS A 1 183 ? 3.128 -12.510 2.223 1.00 90.06 183 HIS A CA 1
ATOM 1448 C C . HIS A 1 183 ? 4.023 -11.631 3.109 1.00 90.06 183 HIS A C 1
ATOM 1450 O O . HIS A 1 183 ? 3.528 -10.846 3.910 1.00 90.06 183 HIS A O 1
ATOM 1456 N N . LYS A 1 184 ? 5.350 -11.708 2.958 1.00 91.50 184 LYS A N 1
ATOM 1457 C CA . LYS A 1 184 ? 6.282 -10.861 3.720 1.00 91.50 184 LYS A CA 1
ATOM 1458 C C . LYS A 1 184 ? 6.138 -9.374 3.378 1.00 91.50 184 LYS A C 1
ATOM 1460 O O . LYS A 1 184 ? 6.293 -8.526 4.251 1.00 91.50 184 LYS A O 1
ATOM 1465 N N . GLU A 1 185 ? 5.835 -9.060 2.122 1.00 92.88 185 GLU A N 1
ATOM 1466 C CA . GLU A 1 185 ? 5.746 -7.680 1.636 1.00 92.88 185 GLU A CA 1
ATOM 1467 C C . GLU A 1 185 ? 4.450 -6.987 2.072 1.00 92.88 185 GLU A C 1
ATOM 1469 O O . GLU A 1 185 ? 4.433 -5.769 2.212 1.00 92.88 185 GLU A O 1
ATOM 1474 N N . VAL A 1 186 ? 3.385 -7.743 2.369 1.00 94.38 186 VAL A N 1
ATOM 1475 C CA . VAL A 1 186 ? 2.119 -7.162 2.849 1.00 94.38 186 VAL A CA 1
ATOM 1476 C C . VAL A 1 186 ? 2.141 -6.792 4.334 1.00 94.38 186 VAL A C 1
ATOM 1478 O O . VAL A 1 186 ? 1.320 -5.992 4.774 1.00 94.38 186 VAL A O 1
ATOM 1481 N N . ILE A 1 187 ? 3.086 -7.324 5.119 1.00 93.62 187 ILE A N 1
ATOM 1482 C CA . ILE A 1 187 ? 3.207 -7.031 6.558 1.00 93.62 187 ILE A CA 1
ATOM 1483 C C . ILE A 1 187 ? 3.299 -5.519 6.823 1.00 93.62 187 ILE A C 1
ATOM 1485 O O . ILE A 1 187 ? 2.462 -5.013 7.575 1.00 93.62 187 ILE A O 1
ATOM 1489 N N . PRO A 1 188 ? 4.251 -4.764 6.232 1.00 95.88 188 PRO A N 1
ATOM 1490 C CA . PRO A 1 188 ? 4.340 -3.320 6.459 1.00 95.88 188 PRO A CA 1
ATOM 1491 C C . PRO A 1 188 ? 3.149 -2.536 5.889 1.00 95.88 188 PRO A C 1
ATOM 1493 O O . PRO A 1 188 ? 2.898 -1.420 6.334 1.00 95.88 188 PRO A O 1
ATOM 1496 N N . ILE A 1 189 ? 2.397 -3.108 4.942 1.00 96.25 189 ILE A N 1
ATOM 1497 C CA . ILE A 1 189 ? 1.203 -2.485 4.355 1.00 96.25 189 ILE A CA 1
ATOM 1498 C C . ILE A 1 189 ? 0.026 -2.583 5.332 1.00 96.25 189 ILE A C 1
ATOM 1500 O O . ILE A 1 189 ? -0.638 -1.587 5.622 1.00 96.25 189 ILE A O 1
ATOM 1504 N N . TYR A 1 190 ? -0.216 -3.782 5.860 1.00 96.06 190 TYR A N 1
ATOM 1505 C CA . TYR A 1 190 ? -1.398 -4.092 6.660 1.00 96.06 190 TYR A CA 1
ATOM 1506 C C . TYR A 1 190 ? -1.232 -3.798 8.149 1.00 96.06 190 TYR A C 1
ATOM 1508 O O . TYR A 1 190 ? -2.223 -3.486 8.803 1.00 96.06 190 TYR A O 1
ATOM 1516 N N . SER A 1 191 ? -0.014 -3.862 8.697 1.00 95.19 191 SER A N 1
ATOM 1517 C CA . SER A 1 191 ? 0.200 -3.697 10.145 1.00 95.19 191 SER A CA 1
ATOM 1518 C C . SER A 1 191 ? -0.307 -2.353 10.693 1.00 95.19 191 SER A C 1
ATOM 1520 O O . SER A 1 191 ? -1.031 -2.382 11.687 1.00 95.19 191 SER A O 1
ATOM 1522 N N . PRO A 1 192 ? -0.027 -1.187 10.068 1.00 96.25 192 PRO A N 1
ATOM 1523 C CA . PRO A 1 192 ? -0.514 0.095 10.588 1.00 96.25 192 PRO A CA 1
ATOM 1524 C C . PRO A 1 192 ? -2.043 0.185 10.609 1.00 96.25 192 PRO A C 1
ATOM 1526 O O . PRO A 1 192 ? -2.634 0.660 11.577 1.00 96.25 192 PRO A O 1
ATOM 1529 N N . VAL A 1 193 ? -2.696 -0.333 9.567 1.00 95.88 193 VAL A N 1
ATOM 1530 C CA . VAL A 1 193 ? -4.159 -0.305 9.457 1.00 95.88 193 VAL A CA 1
ATOM 1531 C C . VAL A 1 193 ? -4.807 -1.306 10.409 1.00 95.88 193 VAL A C 1
ATOM 1533 O O . VAL A 1 193 ? -5.824 -0.993 11.019 1.00 95.88 193 VAL A O 1
ATOM 1536 N N . LEU A 1 194 ? -4.191 -2.472 10.621 1.00 93.94 194 LEU A N 1
ATOM 1537 C CA . LEU A 1 194 ? -4.647 -3.432 11.623 1.00 93.94 194 LEU A CA 1
ATOM 1538 C C . LEU A 1 194 ? -4.602 -2.834 13.037 1.00 93.94 194 LEU A C 1
ATOM 1540 O O . LEU A 1 194 ? -5.548 -2.996 13.806 1.00 93.94 194 LEU A O 1
ATOM 1544 N N . GLU A 1 195 ? -3.530 -2.119 13.386 1.00 93.69 195 GLU A N 1
ATOM 1545 C CA . GLU A 1 195 ? -3.451 -1.419 14.671 1.00 93.69 195 GLU A CA 1
ATOM 1546 C C . GLU A 1 195 ? -4.510 -0.311 14.784 1.00 93.69 195 GLU A C 1
ATOM 1548 O O . GLU A 1 195 ? -5.168 -0.202 15.818 1.00 93.69 195 GLU A O 1
ATOM 1553 N N . ALA A 1 196 ? -4.773 0.436 13.708 1.00 94.12 196 ALA A N 1
ATOM 1554 C CA . ALA A 1 196 ? -5.859 1.416 13.669 1.00 94.12 196 ALA A CA 1
ATOM 1555 C C . ALA A 1 196 ? -7.249 0.775 13.883 1.00 94.12 196 ALA A C 1
ATOM 1557 O O . ALA A 1 196 ? -8.063 1.302 14.650 1.00 94.12 196 ALA A O 1
ATOM 1558 N N . MET A 1 197 ? -7.513 -0.387 13.270 1.00 92.62 197 MET A N 1
ATOM 1559 C CA . MET A 1 197 ? -8.761 -1.144 13.458 1.00 92.62 197 MET A CA 1
ATOM 1560 C C . MET A 1 197 ? -8.904 -1.665 14.893 1.00 92.62 197 MET A C 1
ATOM 1562 O O . MET A 1 197 ? -10.004 -1.671 15.436 1.00 92.62 197 MET A O 1
ATOM 1566 N N . LYS A 1 198 ? -7.805 -2.060 15.551 1.00 89.75 198 LYS A N 1
ATOM 1567 C CA . LYS A 1 198 ? -7.826 -2.475 16.968 1.00 89.75 198 LYS A CA 1
ATOM 1568 C C . LYS A 1 198 ? -8.168 -1.324 17.916 1.00 89.75 198 LYS A C 1
ATOM 1570 O O . LYS A 1 198 ? -8.754 -1.563 18.966 1.00 89.75 198 LYS A O 1
ATOM 1575 N N . LEU A 1 199 ? -7.789 -0.092 17.570 1.00 90.56 199 LEU A N 1
ATOM 1576 C CA . LEU A 1 199 ? -8.052 1.092 18.394 1.00 90.56 199 LEU A CA 1
ATOM 1577 C C . LEU A 1 199 ? -9.480 1.628 18.238 1.00 90.56 199 LEU A C 1
ATOM 1579 O O . LEU A 1 199 ? -10.056 2.113 19.208 1.00 90.56 199 LEU A O 1
ATOM 1583 N N . THR A 1 200 ? -10.038 1.566 17.029 1.00 88.81 200 THR A N 1
ATOM 1584 C CA . THR A 1 200 ? -11.347 2.165 16.703 1.00 88.81 200 THR A CA 1
ATOM 1585 C C . THR A 1 200 ? -12.486 1.155 16.615 1.00 88.81 200 THR A C 1
ATOM 1587 O O . THR A 1 200 ? -13.645 1.522 16.785 1.00 88.81 200 THR A O 1
ATOM 1590 N N . GLY A 1 201 ? -12.178 -0.120 16.391 1.00 86.00 201 GLY A N 1
ATOM 1591 C CA . GLY A 1 201 ? -13.144 -1.152 16.032 1.00 86.00 201 GLY A CA 1
ATOM 1592 C C . GLY A 1 201 ? -13.192 -1.392 14.520 1.00 86.00 201 GLY A C 1
ATOM 1593 O O . GLY A 1 201 ? -12.586 -0.679 13.726 1.00 86.00 201 GLY A O 1
ATOM 1594 N N . HIS A 1 202 ? -13.921 -2.432 14.115 1.00 85.31 202 HIS A N 1
ATOM 1595 C CA . HIS A 1 202 ? -13.933 -2.926 12.732 1.00 85.31 202 HIS A CA 1
ATOM 1596 C C . HIS A 1 202 ? -15.262 -2.700 11.995 1.00 85.31 202 HIS A C 1
ATOM 1598 O O . HIS A 1 202 ? -15.447 -3.277 10.938 1.00 85.31 202 HIS A O 1
ATOM 1604 N N . ALA A 1 203 ? -16.203 -1.912 12.532 1.00 85.88 203 ALA A N 1
ATOM 1605 C CA . ALA A 1 203 ? -17.447 -1.498 11.850 1.00 85.88 203 ALA A CA 1
ATOM 1606 C C . ALA A 1 203 ? -18.243 -2.614 11.116 1.00 85.88 203 ALA A C 1
ATOM 1608 O O . ALA A 1 203 ? -18.900 -2.345 10.118 1.00 85.88 203 ALA A O 1
ATOM 1609 N N . GLY A 1 204 ? -18.187 -3.866 11.590 1.00 83.62 204 GLY A N 1
ATOM 1610 C CA . GLY A 1 204 ? -18.804 -5.029 10.924 1.00 83.62 204 GLY A CA 1
ATOM 1611 C C . GLY A 1 204 ? -17.914 -5.766 9.905 1.00 83.62 204 GLY A C 1
ATOM 1612 O O . GLY A 1 204 ? -18.221 -6.896 9.538 1.00 83.62 204 GLY A O 1
ATOM 1613 N N . GLU A 1 205 ? -16.754 -5.217 9.541 1.00 86.56 205 GLU A N 1
ATOM 1614 C CA . GLU A 1 205 ? -15.750 -5.796 8.629 1.00 86.56 205 GLU A CA 1
ATOM 1615 C C . GLU A 1 205 ? -14.885 -6.890 9.287 1.00 86.56 205 GLU A C 1
ATOM 1617 O O . GLU A 1 205 ? -13.659 -6.953 9.149 1.00 86.56 205 GLU A O 1
ATOM 1622 N N . THR A 1 206 ? -15.522 -7.795 10.030 1.00 87.12 206 THR A N 1
ATOM 1623 C CA . THR A 1 206 ? -14.847 -8.872 10.769 1.00 87.12 206 THR A CA 1
ATOM 1624 C C . THR A 1 206 ? -14.133 -9.850 9.835 1.00 87.12 206 THR A C 1
ATOM 1626 O O . THR A 1 206 ? -13.055 -10.352 10.160 1.00 87.12 206 THR A O 1
ATOM 1629 N N . VAL A 1 207 ? -14.705 -10.110 8.654 1.00 89.06 207 VAL A N 1
ATOM 1630 C CA . VAL A 1 207 ? -14.100 -10.996 7.647 1.00 89.06 207 VAL A CA 1
ATOM 1631 C C . VAL A 1 207 ? -12.786 -10.408 7.142 1.00 89.06 207 VAL A C 1
ATOM 1633 O O . VAL A 1 207 ? -11.775 -11.110 7.138 1.00 89.06 207 VAL A O 1
ATOM 1636 N N . LEU A 1 208 ? -12.785 -9.123 6.781 1.00 90.56 208 LEU A N 1
ATOM 1637 C CA . LEU A 1 208 ? -11.593 -8.422 6.314 1.00 90.56 208 LEU A CA 1
ATOM 1638 C C . LEU A 1 208 ? -10.505 -8.389 7.391 1.00 90.56 208 LEU A C 1
ATOM 1640 O O . LEU A 1 208 ? -9.351 -8.707 7.110 1.00 90.56 208 LEU A O 1
ATOM 1644 N N . LEU A 1 209 ? -10.879 -8.081 8.637 1.00 90.31 209 LEU A N 1
ATOM 1645 C CA . LEU A 1 209 ? -9.962 -8.124 9.776 1.00 90.31 209 LEU A CA 1
ATOM 1646 C C . LEU A 1 209 ? -9.277 -9.497 9.881 1.00 90.31 209 LEU A C 1
ATOM 1648 O O . LEU A 1 209 ? -8.053 -9.583 9.976 1.00 90.31 209 LEU A O 1
ATOM 1652 N N . CYS A 1 210 ? -10.059 -10.579 9.809 1.00 89.19 210 CYS A N 1
ATOM 1653 C CA . CYS A 1 210 ? -9.526 -11.940 9.865 1.00 89.19 210 CYS A CA 1
ATOM 1654 C C . CYS A 1 210 ? -8.596 -12.253 8.690 1.00 89.19 210 CYS A C 1
ATOM 1656 O O . CYS A 1 210 ? -7.545 -12.867 8.871 1.00 89.19 210 CYS A O 1
ATOM 1658 N N . GLN A 1 211 ? -8.968 -11.817 7.490 1.00 91.56 211 GLN A N 1
ATOM 1659 C CA . GLN A 1 211 ? -8.173 -11.995 6.283 1.00 91.56 211 GLN A CA 1
ATOM 1660 C C . GLN A 1 211 ? -6.819 -11.276 6.369 1.00 91.56 211 GLN A C 1
ATOM 1662 O O . GLN A 1 211 ? -5.792 -11.882 6.055 1.00 91.56 211 GLN A O 1
ATOM 1667 N N . MET A 1 212 ? -6.792 -10.033 6.855 1.00 93.19 212 MET A N 1
ATOM 1668 C CA . MET A 1 212 ? -5.558 -9.264 7.046 1.00 93.19 212 MET A CA 1
ATOM 1669 C C . MET A 1 212 ? -4.659 -9.880 8.117 1.00 93.19 212 MET A C 1
ATOM 1671 O O . MET A 1 212 ? -3.465 -10.060 7.881 1.00 93.19 212 MET A O 1
ATOM 1675 N N . CYS A 1 213 ? -5.216 -10.263 9.269 1.00 91.44 213 CYS A N 1
ATOM 1676 C CA . CYS A 1 213 ? -4.462 -10.951 10.315 1.00 91.44 213 CYS A CA 1
ATOM 1677 C C . CYS A 1 213 ? -3.860 -12.268 9.816 1.00 91.44 213 CYS A C 1
ATOM 1679 O O . CYS A 1 213 ? -2.680 -12.513 10.048 1.00 91.44 213 CYS A O 1
ATOM 1681 N N . ASN A 1 214 ? -4.632 -13.079 9.085 1.00 90.56 214 ASN A N 1
ATOM 1682 C CA . ASN A 1 214 ? -4.131 -14.315 8.489 1.00 90.56 214 ASN A CA 1
ATOM 1683 C C . ASN A 1 214 ? -3.025 -14.038 7.454 1.00 90.56 214 ASN A C 1
ATOM 1685 O O . ASN A 1 214 ? -2.015 -14.734 7.440 1.00 90.56 214 ASN A O 1
ATOM 1689 N N . ALA A 1 215 ? -3.165 -13.005 6.618 1.00 92.31 215 ALA A N 1
ATOM 1690 C CA . ALA A 1 215 ? -2.127 -12.623 5.661 1.00 92.31 215 ALA A CA 1
ATOM 1691 C C . ALA A 1 215 ? -0.819 -12.197 6.356 1.00 92.31 215 ALA A C 1
ATOM 1693 O O . ALA A 1 215 ? 0.262 -12.623 5.948 1.00 92.31 215 ALA A O 1
ATOM 1694 N N . ILE A 1 216 ? -0.910 -11.412 7.436 1.00 92.31 216 ILE A N 1
ATOM 1695 C CA . ILE A 1 216 ? 0.246 -11.002 8.249 1.00 92.31 216 ILE A CA 1
ATOM 1696 C C . ILE A 1 216 ? 0.883 -12.215 8.942 1.00 92.31 216 ILE A C 1
ATOM 1698 O O . ILE A 1 216 ? 2.101 -12.388 8.884 1.00 92.31 216 ILE A O 1
ATOM 1702 N N . ALA A 1 217 ? 0.070 -13.079 9.555 1.00 88.38 217 ALA A N 1
ATOM 1703 C CA . ALA A 1 217 ? 0.509 -14.317 10.192 1.00 88.38 217 ALA A CA 1
ATOM 1704 C C . ALA A 1 217 ? 1.275 -15.212 9.204 1.00 88.38 217 ALA A C 1
ATOM 1706 O O . ALA A 1 217 ? 2.396 -15.642 9.481 1.00 88.38 217 ALA A O 1
ATOM 1707 N N . GLN A 1 218 ? 0.725 -15.417 8.004 1.00 89.00 218 GLN A N 1
ATOM 1708 C CA . GLN A 1 218 ? 1.404 -16.139 6.927 1.00 89.00 218 GLN A CA 1
ATOM 1709 C C . GLN A 1 218 ? 2.711 -15.460 6.516 1.00 89.00 218 GLN A C 1
ATOM 1711 O O . GLN A 1 218 ? 3.705 -16.150 6.316 1.00 89.00 218 GLN A O 1
ATOM 1716 N N . GLY A 1 219 ? 2.757 -14.127 6.463 1.00 89.00 219 GLY A N 1
ATOM 1717 C CA . GLY A 1 219 ? 3.983 -13.378 6.185 1.00 89.00 219 GLY A CA 1
ATOM 1718 C C . GLY A 1 219 ? 5.089 -13.618 7.211 1.00 89.00 219 GLY A C 1
ATOM 1719 O O . GLY A 1 219 ? 6.256 -13.743 6.834 1.00 89.00 219 GLY A O 1
ATOM 1720 N N . PHE A 1 220 ? 4.737 -13.721 8.494 1.00 87.31 220 PHE A N 1
ATOM 1721 C CA . PHE A 1 220 ? 5.690 -14.044 9.553 1.00 87.31 220 PHE A CA 1
ATOM 1722 C C . PHE A 1 220 ? 6.126 -15.507 9.532 1.00 87.31 220 PHE A C 1
ATOM 1724 O O . PHE A 1 220 ? 7.288 -15.787 9.811 1.00 87.31 220 PHE A O 1
ATOM 1731 N N . MET A 1 221 ? 5.230 -16.433 9.184 1.00 86.31 221 MET A N 1
ATOM 1732 C CA . MET A 1 221 ? 5.520 -17.868 9.182 1.00 86.31 221 MET A CA 1
ATOM 1733 C C . MET A 1 221 ? 6.245 -18.351 7.921 1.00 86.31 221 MET A C 1
ATOM 1735 O O . MET A 1 221 ? 7.108 -19.218 8.019 1.00 86.31 221 MET A O 1
ATOM 1739 N N . GLN A 1 222 ? 5.922 -17.813 6.740 1.00 82.94 222 GLN A N 1
ATOM 1740 C CA . GLN A 1 222 ? 6.397 -18.313 5.442 1.00 82.94 222 GLN A CA 1
ATOM 1741 C C . GLN A 1 222 ? 7.928 -18.454 5.333 1.00 82.94 222 GLN A C 1
ATOM 1743 O O . GLN A 1 222 ? 8.362 -19.476 4.804 1.00 82.94 222 GLN A O 1
ATOM 1748 N N . PRO A 1 223 ? 8.764 -17.522 5.844 1.00 81.94 223 PRO A N 1
ATOM 1749 C CA . PRO A 1 223 ? 10.222 -17.680 5.814 1.00 81.94 223 PRO A CA 1
ATOM 1750 C C . PRO A 1 223 ? 10.736 -18.915 6.567 1.00 81.94 223 PRO A C 1
ATOM 1752 O O . PRO A 1 223 ? 11.837 -19.384 6.295 1.00 81.94 223 PRO A O 1
ATOM 1755 N N . TRP A 1 224 ? 9.940 -19.441 7.500 1.00 80.38 224 TRP A N 1
ATOM 1756 C CA . TRP A 1 224 ? 10.306 -20.527 8.408 1.00 80.38 224 TRP A CA 1
ATOM 1757 C C . TRP A 1 224 ? 9.654 -21.864 8.049 1.00 80.38 224 TRP A C 1
ATOM 1759 O O . TRP A 1 224 ? 9.921 -22.872 8.704 1.00 80.38 224 TRP A O 1
ATOM 1769 N N . ILE A 1 225 ? 8.802 -21.898 7.019 1.00 77.06 225 ILE A N 1
ATOM 1770 C CA . ILE A 1 225 ? 8.208 -23.134 6.509 1.00 77.06 225 ILE A CA 1
ATOM 1771 C C . ILE A 1 225 ? 9.145 -23.685 5.427 1.00 77.06 225 ILE A C 1
ATOM 1773 O O . ILE A 1 225 ? 9.315 -23.041 4.389 1.00 77.06 225 ILE A O 1
ATOM 1777 N N . PRO A 1 226 ? 9.751 -24.872 5.619 1.00 72.38 226 PRO A N 1
ATOM 1778 C CA . PRO A 1 226 ? 10.569 -25.490 4.586 1.00 72.38 226 PRO A CA 1
ATOM 1779 C C . PRO A 1 226 ? 9.747 -25.679 3.311 1.00 72.38 226 PRO A C 1
ATOM 1781 O O . PRO A 1 226 ? 8.631 -26.204 3.367 1.00 72.38 226 PRO A O 1
ATOM 1784 N N . ALA A 1 227 ? 10.300 -25.286 2.161 1.00 68.12 227 ALA A N 1
ATOM 1785 C CA . ALA A 1 227 ? 9.680 -25.582 0.877 1.00 68.12 227 ALA A CA 1
ATOM 1786 C C . ALA A 1 227 ? 9.476 -27.099 0.775 1.00 68.12 227 ALA A C 1
ATOM 1788 O O . ALA A 1 227 ? 10.426 -27.873 0.934 1.00 68.12 227 ALA A O 1
ATOM 1789 N N . LEU A 1 228 ? 8.231 -27.529 0.552 1.00 59.97 228 LEU A N 1
ATOM 1790 C CA . LEU A 1 228 ? 7.950 -28.940 0.328 1.00 59.97 228 LEU A CA 1
ATOM 1791 C C . LEU A 1 228 ? 8.793 -29.402 -0.868 1.00 59.97 228 LEU A C 1
ATOM 1793 O O . LEU A 1 228 ? 8.799 -28.715 -1.895 1.00 59.97 228 LEU A O 1
ATOM 1797 N N . PRO A 1 229 ? 9.515 -30.532 -0.760 1.00 59.03 229 PRO A N 1
ATOM 1798 C CA . PRO A 1 229 ? 10.215 -31.070 -1.911 1.00 59.03 229 PRO A CA 1
ATOM 1799 C C . PRO A 1 229 ? 9.194 -31.284 -3.036 1.00 59.03 229 PRO A C 1
ATOM 1801 O O . PRO A 1 229 ? 8.068 -31.713 -2.754 1.00 59.03 229 PRO A O 1
ATOM 1804 N N . PRO A 1 230 ? 9.551 -30.964 -4.295 1.00 57.47 230 PRO A N 1
ATOM 1805 C CA . PRO A 1 230 ? 8.646 -31.157 -5.415 1.00 57.47 230 PRO A CA 1
ATOM 1806 C C . PRO A 1 230 ? 8.142 -32.605 -5.400 1.00 57.47 230 PRO A C 1
ATOM 1808 O O . PRO A 1 230 ? 8.933 -33.506 -5.087 1.00 57.47 230 PRO A O 1
ATOM 1811 N N . PRO A 1 231 ? 6.852 -32.847 -5.709 1.00 53.81 231 PRO A N 1
ATOM 1812 C CA . PRO A 1 231 ? 6.315 -34.195 -5.780 1.00 53.81 231 PRO A CA 1
ATOM 1813 C C . PRO A 1 231 ? 7.239 -35.012 -6.669 1.00 53.81 231 PRO A C 1
ATOM 1815 O O . PRO A 1 231 ? 7.419 -34.692 -7.845 1.00 53.81 231 PRO A O 1
ATOM 1818 N N . THR A 1 232 ? 7.889 -36.020 -6.091 1.00 47.00 232 THR A N 1
ATOM 1819 C CA . THR A 1 232 ? 8.717 -36.939 -6.858 1.00 47.00 232 THR A CA 1
ATOM 1820 C C . THR A 1 232 ? 7.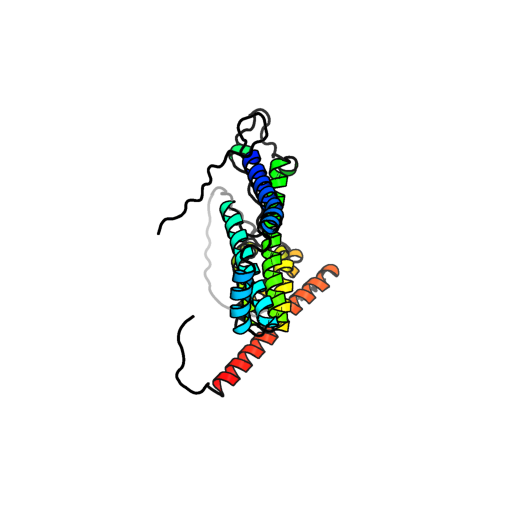777 -37.553 -7.881 1.00 47.00 232 THR A C 1
ATOM 1822 O O . THR A 1 232 ? 6.840 -38.261 -7.506 1.00 47.00 232 THR A O 1
ATOM 1825 N N . ALA A 1 233 ? 7.951 -37.195 -9.155 1.00 43.41 233 ALA A N 1
ATOM 1826 C CA . ALA A 1 233 ? 7.173 -37.786 -10.227 1.00 43.41 233 ALA A CA 1
ATOM 1827 C C . ALA A 1 233 ? 7.258 -39.313 -10.058 1.00 43.41 233 ALA A C 1
ATOM 1829 O O . ALA A 1 233 ? 8.362 -39.820 -9.821 1.00 43.41 233 ALA A O 1
ATOM 1830 N N . PRO A 1 234 ? 6.132 -40.050 -10.108 1.00 43.28 234 PRO A N 1
ATOM 1831 C CA . PRO A 1 234 ? 6.185 -41.499 -10.057 1.00 43.28 234 PRO A CA 1
ATOM 1832 C C . PRO A 1 234 ? 7.141 -41.955 -11.153 1.00 43.28 234 PRO A C 1
ATOM 1834 O O . PRO A 1 234 ? 6.952 -41.595 -12.316 1.00 43.28 234 PRO A O 1
ATOM 1837 N N . ALA A 1 235 ? 8.184 -42.690 -10.763 1.00 40.78 235 ALA A N 1
ATOM 1838 C CA . ALA A 1 235 ? 9.124 -43.283 -11.695 1.00 40.78 235 ALA A CA 1
ATOM 1839 C C . ALA A 1 235 ? 8.322 -43.993 -12.791 1.00 40.78 235 ALA A C 1
ATOM 1841 O O . ALA A 1 235 ? 7.585 -44.945 -12.525 1.00 40.78 235 ALA A O 1
ATOM 1842 N N . THR A 1 236 ? 8.421 -43.485 -14.014 1.00 34.72 236 THR A N 1
ATOM 1843 C CA . THR A 1 236 ? 7.924 -44.159 -15.204 1.00 34.72 236 THR A CA 1
ATOM 1844 C C . THR A 1 236 ? 8.606 -45.525 -15.259 1.00 34.72 236 THR A C 1
ATOM 1846 O O . THR A 1 236 ? 9.837 -45.581 -15.287 1.00 34.72 236 THR A O 1
ATOM 1849 N N . PRO A 1 237 ? 7.861 -46.643 -15.240 1.00 33.47 237 PRO A N 1
ATOM 1850 C CA . PRO A 1 237 ? 8.477 -47.948 -15.369 1.00 33.47 237 PRO A CA 1
ATOM 1851 C C . PRO A 1 237 ? 8.992 -48.076 -16.803 1.00 33.47 237 PRO A C 1
ATOM 1853 O O . PRO A 1 237 ? 8.216 -48.140 -17.762 1.00 33.47 237 PRO A O 1
ATOM 1856 N N . SER A 1 238 ? 10.315 -48.070 -16.949 1.00 34.44 238 SER A N 1
ATOM 1857 C CA . SER A 1 238 ? 10.989 -48.447 -18.184 1.00 34.44 238 SER A CA 1
ATOM 1858 C C . SER A 1 238 ? 10.504 -49.834 -18.604 1.00 34.44 238 SER A C 1
ATOM 1860 O O . SER A 1 238 ? 10.548 -50.786 -17.827 1.00 34.44 238 SER A O 1
ATOM 1862 N N . LYS A 1 239 ? 9.992 -49.922 -19.835 1.00 32.84 239 LYS A N 1
ATOM 1863 C CA . LYS A 1 239 ? 9.610 -51.170 -20.495 1.00 32.84 239 LYS A CA 1
ATOM 1864 C C . LYS A 1 239 ? 10.828 -52.086 -20.580 1.00 32.84 239 LYS A C 1
ATOM 1866 O O . LYS A 1 239 ? 11.690 -51.840 -21.420 1.00 32.84 239 LYS A O 1
ATOM 1871 N N . ASP A 1 240 ? 10.832 -53.160 -19.802 1.00 30.56 240 ASP A N 1
ATOM 1872 C CA . ASP A 1 240 ? 11.661 -54.324 -20.092 1.00 30.56 240 ASP A CA 1
ATOM 1873 C C . ASP A 1 240 ? 10.841 -55.452 -20.718 1.00 30.56 240 ASP A C 1
ATOM 1875 O O . ASP A 1 240 ? 9.667 -55.683 -20.416 1.00 30.56 240 ASP A O 1
ATOM 1879 N N . LYS A 1 241 ? 11.500 -56.083 -21.688 1.00 31.83 241 LYS A N 1
ATOM 1880 C CA . LYS A 1 241 ? 11.016 -57.110 -22.607 1.00 31.83 241 LYS A CA 1
ATOM 1881 C C . LYS A 1 241 ? 10.424 -58.324 -21.894 1.00 31.83 241 LYS A C 1
ATOM 1883 O O . LYS A 1 241 ? 10.919 -58.811 -20.887 1.00 31.83 241 LYS A O 1
ATOM 1888 N N . SER A 1 242 ? 9.388 -58.847 -22.532 1.00 27.66 242 SER A N 1
ATOM 1889 C CA . SER A 1 242 ? 8.702 -60.101 -22.248 1.00 27.66 242 SER A CA 1
ATOM 1890 C C . SER A 1 242 ? 9.589 -61.315 -22.547 1.00 27.66 242 SER A C 1
ATOM 1892 O O . SER A 1 242 ? 10.134 -61.373 -23.644 1.00 27.66 242 SER A O 1
ATOM 1894 N N . GLU A 1 243 ? 9.608 -62.323 -21.664 1.00 27.39 243 GLU A N 1
ATOM 1895 C CA . GLU A 1 243 ? 9.508 -63.741 -22.058 1.00 27.39 243 GLU A CA 1
ATOM 1896 C C . GLU A 1 243 ? 9.139 -64.690 -20.885 1.00 27.39 243 GLU A C 1
ATOM 1898 O O . GLU A 1 243 ? 9.907 -64.912 -19.960 1.00 27.39 243 GLU A O 1
ATOM 1903 N N . LYS A 1 244 ? 7.910 -65.226 -20.995 1.00 27.52 244 LYS A N 1
ATOM 1904 C CA . LYS A 1 244 ? 7.425 -66.620 -20.821 1.00 27.52 244 LYS A CA 1
ATOM 1905 C C . LYS A 1 244 ? 7.505 -67.414 -19.486 1.00 27.52 244 LYS A C 1
ATOM 1907 O O . LYS A 1 244 ? 8.570 -67.832 -19.068 1.00 27.52 244 LYS A O 1
ATOM 1912 N N . ALA A 1 245 ? 6.286 -67.808 -19.049 1.00 25.73 245 ALA A N 1
ATOM 1913 C CA . ALA A 1 245 ? 5.817 -69.053 -18.377 1.00 25.73 245 ALA A CA 1
ATOM 1914 C C . ALA A 1 245 ? 6.420 -69.418 -16.992 1.00 25.73 245 ALA A C 1
ATOM 1916 O O . ALA A 1 245 ? 7.600 -69.253 -16.768 1.00 25.73 245 ALA A O 1
ATOM 1917 N N . GLU A 1 246 ? 5.699 -69.916 -15.977 1.00 24.44 246 GLU A N 1
ATOM 1918 C CA . GLU A 1 246 ? 4.606 -70.897 -15.944 1.00 24.44 246 GLU A CA 1
ATOM 1919 C C . GLU A 1 246 ? 3.808 -70.824 -14.607 1.00 24.44 246 GLU A C 1
ATOM 1921 O O . GLU A 1 246 ? 4.217 -70.197 -13.635 1.00 24.44 246 GLU A O 1
ATOM 1926 N N . LYS A 1 247 ? 2.624 -71.451 -14.608 1.00 25.77 247 LYS A N 1
ATOM 1927 C CA . LYS A 1 247 ? 1.536 -71.521 -13.606 1.00 25.77 247 LYS A CA 1
ATOM 1928 C C . LYS A 1 247 ? 1.960 -71.873 -12.164 1.00 25.77 247 LYS A C 1
ATOM 1930 O O . LYS A 1 247 ? 2.857 -72.682 -11.985 1.00 25.77 247 LYS A O 1
ATOM 1935 N N . THR A 1 248 ? 1.159 -71.465 -11.160 1.00 26.47 248 THR A N 1
ATOM 1936 C CA . THR A 1 248 ? 0.277 -72.356 -10.346 1.00 26.47 248 THR A CA 1
ATOM 1937 C C . THR A 1 248 ? -0.712 -71.549 -9.470 1.00 26.47 248 THR A C 1
ATOM 1939 O O . THR A 1 248 ? -0.425 -70.447 -9.019 1.00 26.47 248 THR A O 1
ATOM 1942 N N . LYS A 1 249 ? -1.917 -72.115 -9.297 1.00 25.38 249 LYS A N 1
ATOM 1943 C CA . LYS A 1 249 ? -3.124 -71.646 -8.585 1.00 25.38 249 LYS A CA 1
ATOM 1944 C C . LYS A 1 249 ? -2.939 -71.379 -7.079 1.00 25.38 249 LYS A C 1
ATOM 1946 O O . LYS A 1 249 ? -2.273 -72.150 -6.403 1.00 25.38 249 LYS A O 1
ATOM 1951 N N . GLY A 1 250 ? -3.745 -70.459 -6.537 1.00 25.14 250 GLY A N 1
ATOM 1952 C CA . GLY A 1 250 ? -4.122 -70.445 -5.116 1.00 25.14 250 GLY A CA 1
ATOM 1953 C C . GLY A 1 250 ? -5.074 -69.300 -4.751 1.00 25.14 250 GLY A C 1
ATOM 1954 O O . GLY A 1 250 ? -4.681 -68.144 -4.752 1.00 25.14 250 GLY A O 1
ATOM 1955 N N . ARG A 1 251 ? -6.338 -69.624 -4.460 1.00 26.30 251 ARG A N 1
ATOM 1956 C CA . ARG A 1 251 ? -7.441 -68.729 -4.058 1.00 26.30 251 ARG A CA 1
ATOM 1957 C C . ARG A 1 251 ? -7.673 -68.876 -2.552 1.00 26.30 251 ARG A C 1
ATOM 1959 O O . ARG A 1 251 ? -7.841 -70.014 -2.141 1.00 26.30 251 ARG A O 1
ATOM 1966 N N . GLN A 1 252 ? -7.783 -67.773 -1.797 1.00 28.91 252 GLN A N 1
ATOM 1967 C CA . GLN A 1 252 ? -8.543 -67.580 -0.528 1.00 28.91 252 GLN A CA 1
ATOM 1968 C C . GLN A 1 252 ? -8.127 -66.214 0.065 1.00 28.91 252 GLN A C 1
ATOM 1970 O O . GLN A 1 252 ? -6.945 -65.959 0.220 1.00 28.91 252 GLN A O 1
ATOM 1975 N N . SER A 1 253 ? -8.973 -65.184 0.178 1.00 25.17 253 SER A N 1
ATOM 1976 C CA . SER A 1 253 ? -10.113 -64.973 1.090 1.00 25.17 253 SER A CA 1
ATOM 1977 C C . SER A 1 253 ? -9.816 -65.238 2.573 1.00 25.17 253 SER A C 1
ATOM 1979 O O . SER A 1 253 ? -9.734 -66.389 2.984 1.00 25.17 253 SER A O 1
ATOM 1981 N N . GLY A 1 254 ? -9.794 -64.157 3.366 1.00 24.86 254 GLY A N 1
ATOM 1982 C CA . GLY A 1 254 ? -10.376 -64.146 4.711 1.00 24.86 254 GLY A CA 1
ATOM 1983 C C . GLY A 1 254 ? -9.439 -64.010 5.920 1.00 24.86 254 GLY A C 1
ATOM 1984 O O . GLY A 1 254 ? -8.818 -64.973 6.338 1.00 24.86 254 GLY A O 1
ATOM 1985 N N . LYS A 1 255 ? -9.589 -62.860 6.602 1.00 23.72 255 LYS A N 1
ATOM 1986 C CA . LYS A 1 255 ? -9.707 -62.719 8.072 1.00 23.72 255 LYS A CA 1
ATOM 1987 C C . LYS A 1 255 ? -8.422 -62.580 8.921 1.00 23.72 255 LYS A C 1
ATOM 1989 O O . LYS A 1 255 ? -7.895 -63.540 9.453 1.00 23.72 255 LYS A O 1
ATOM 1994 N N . GLY A 1 256 ? -8.073 -61.313 9.175 1.00 25.16 256 GLY A N 1
ATOM 1995 C CA . GLY A 1 256 ? -7.978 -60.715 10.516 1.00 25.16 256 GLY A CA 1
ATOM 1996 C C . GLY A 1 256 ? -6.830 -61.113 11.447 1.00 25.16 256 GLY A C 1
ATOM 1997 O O . GLY A 1 256 ? -6.858 -62.186 12.027 1.00 25.16 256 GLY A O 1
ATOM 1998 N N . THR A 1 257 ? -5.981 -60.138 11.787 1.00 26.03 257 THR A N 1
ATOM 1999 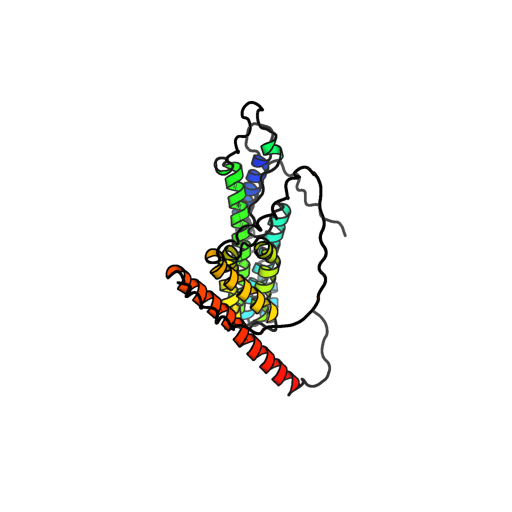C CA . THR A 1 257 ? -5.324 -60.064 13.104 1.00 26.03 257 THR A CA 1
ATOM 2000 C C . THR A 1 257 ? -5.057 -58.613 13.494 1.00 26.03 257 THR A C 1
ATOM 2002 O O . THR A 1 257 ? -4.463 -57.841 12.745 1.00 26.03 257 THR A O 1
ATOM 2005 N N . LYS A 1 258 ? -5.532 -58.266 14.694 1.00 31.95 258 LYS A N 1
ATOM 2006 C CA . LYS A 1 258 ? -5.232 -57.048 15.453 1.00 31.95 258 LYS A CA 1
ATOM 2007 C C . LYS A 1 258 ? -3.721 -56.919 15.676 1.00 31.95 258 LYS A C 1
ATOM 2009 O O . LYS A 1 258 ? -3.079 -57.910 16.007 1.00 31.95 258 LYS A O 1
ATOM 2014 N N . GLY A 1 259 ? -3.192 -55.698 15.628 1.00 25.58 259 GLY A N 1
ATOM 2015 C CA . GLY A 1 259 ? -1.834 -55.428 16.095 1.00 25.58 259 GLY A CA 1
ATOM 2016 C C . GLY A 1 259 ? -1.453 -53.951 16.069 1.00 25.58 259 GLY A C 1
ATOM 2017 O O . GLY A 1 259 ? -1.199 -53.404 15.007 1.00 25.58 259 GLY A O 1
ATOM 2018 N N . GLY A 1 260 ? -1.367 -53.344 17.257 1.00 28.20 260 GLY A N 1
ATOM 2019 C CA . GLY A 1 260 ? -0.409 -52.274 17.556 1.00 28.20 260 GLY A CA 1
ATOM 2020 C C . GLY A 1 260 ? -0.817 -50.837 17.232 1.00 28.20 260 GLY A C 1
ATOM 2021 O O . GLY A 1 260 ? -0.554 -50.331 16.149 1.00 28.20 260 GLY A O 1
ATOM 2022 N N . HIS A 1 261 ? -1.322 -50.120 18.240 1.00 30.72 261 HIS A N 1
ATOM 2023 C CA . HIS A 1 261 ? -1.151 -48.667 18.315 1.00 30.72 261 HIS A CA 1
ATOM 2024 C C . HIS A 1 261 ? 0.352 -48.340 18.363 1.00 30.72 261 HIS A C 1
ATOM 2026 O O . HIS A 1 261 ? 0.985 -48.485 19.410 1.00 30.72 261 HIS A O 1
ATOM 2032 N N . GLN A 1 262 ? 0.929 -47.862 17.259 1.00 34.56 262 GLN A N 1
ATOM 2033 C CA . GLN A 1 262 ? 2.154 -47.073 17.339 1.00 34.56 262 GLN A CA 1
ATOM 2034 C C . GLN A 1 262 ? 1.771 -45.690 17.865 1.00 34.56 262 GLN A C 1
ATOM 2036 O O . GLN A 1 262 ? 1.224 -44.862 17.140 1.00 34.56 262 GLN A O 1
ATOM 2041 N N . LYS A 1 263 ? 2.042 -45.442 19.152 1.00 36.12 263 LYS A N 1
ATOM 2042 C CA . LYS A 1 263 ? 2.106 -44.078 19.681 1.00 36.12 263 LYS A CA 1
ATOM 2043 C C . LYS A 1 263 ? 3.179 -43.344 18.881 1.00 36.12 263 LYS A C 1
ATOM 2045 O O . LYS A 1 263 ? 4.366 -43.622 19.044 1.00 36.12 263 LYS A O 1
ATOM 2050 N N . GLY A 1 264 ? 2.743 -42.458 17.988 1.00 38.16 264 GLY A N 1
ATOM 2051 C CA . GLY A 1 264 ? 3.621 -41.576 17.239 1.00 38.16 264 GLY A CA 1
ATOM 2052 C C . GLY A 1 264 ? 4.516 -40.825 18.215 1.00 38.16 264 GLY A C 1
ATOM 2053 O O . GLY A 1 264 ? 4.045 -40.073 19.066 1.00 38.16 264 GLY A O 1
ATOM 2054 N N . ARG A 1 265 ? 5.818 -41.087 18.128 1.00 34.62 265 ARG A N 1
ATOM 2055 C CA . ARG A 1 265 ? 6.851 -40.331 18.824 1.00 34.62 265 ARG A CA 1
ATOM 2056 C C . ARG A 1 265 ? 6.763 -38.907 18.281 1.00 34.62 265 ARG A C 1
ATOM 2058 O O . ARG A 1 265 ? 7.130 -38.688 17.129 1.00 34.62 265 ARG A O 1
ATOM 2065 N N . TYR A 1 266 ? 6.229 -37.972 19.067 1.00 39.59 266 TYR A N 1
ATOM 2066 C CA . TYR A 1 266 ? 6.285 -36.552 18.730 1.00 39.59 266 TYR A CA 1
ATOM 2067 C C . TYR A 1 266 ? 7.752 -36.215 18.456 1.00 39.59 266 TYR A C 1
ATOM 2069 O O . TYR A 1 266 ? 8.596 -36.306 19.351 1.00 39.59 266 TYR A O 1
ATOM 2077 N N . ARG A 1 267 ? 8.080 -35.909 17.195 1.00 44.56 267 ARG A N 1
ATOM 2078 C CA . ARG A 1 267 ? 9.361 -35.290 16.868 1.00 44.56 267 ARG A CA 1
ATOM 2079 C C . ARG A 1 267 ? 9.339 -33.948 17.581 1.00 44.56 267 ARG A C 1
ATOM 2081 O O . ARG A 1 267 ? 8.496 -33.110 17.284 1.00 44.56 267 ARG A O 1
ATOM 2088 N N . GLN A 1 268 ? 10.213 -33.788 18.563 1.00 42.38 268 GLN A N 1
ATOM 2089 C CA . GLN A 1 268 ? 10.445 -32.502 19.191 1.00 42.38 268 GLN A CA 1
ATOM 2090 C C . GLN A 1 268 ? 11.072 -31.614 18.114 1.00 42.38 268 GLN A C 1
ATOM 2092 O O . GLN A 1 268 ? 12.230 -31.798 17.744 1.00 42.38 268 GLN A O 1
ATOM 2097 N N . PHE A 1 269 ? 10.257 -30.748 17.519 1.00 53.00 269 PHE A N 1
ATOM 2098 C CA . PHE A 1 269 ? 10.733 -29.746 16.581 1.00 53.00 269 PHE A CA 1
ATOM 2099 C C . PHE A 1 269 ? 11.497 -28.712 17.402 1.00 53.00 269 PHE A C 1
ATOM 2101 O O . PHE A 1 269 ? 10.925 -28.064 18.276 1.00 53.00 269 PHE A O 1
ATOM 2108 N N . VAL A 1 270 ? 12.803 -28.609 17.171 1.00 53.84 270 VAL A N 1
ATOM 2109 C CA . VAL A 1 270 ? 13.571 -27.466 17.658 1.00 53.84 270 VAL A CA 1
ATOM 2110 C C . VAL A 1 270 ? 13.178 -26.312 16.751 1.00 53.84 270 VAL A C 1
ATOM 2112 O O . VAL A 1 270 ? 13.534 -26.295 15.575 1.00 53.84 270 VAL A O 1
ATOM 2115 N N . VAL A 1 271 ? 12.346 -25.420 17.278 1.00 58.91 271 VAL A N 1
ATOM 2116 C CA . VAL A 1 271 ? 12.063 -24.137 16.641 1.00 58.91 271 VAL A CA 1
ATOM 2117 C C . VAL A 1 271 ? 13.359 -23.336 16.682 1.00 58.91 271 VAL A C 1
ATOM 2119 O O . VAL A 1 271 ? 13.993 -23.259 17.735 1.00 58.91 271 VAL A O 1
ATOM 2122 N N . ASP A 1 272 ? 13.774 -22.802 15.536 1.00 69.31 272 ASP A N 1
ATOM 2123 C CA . ASP A 1 272 ? 14.912 -21.890 15.465 1.00 69.31 272 ASP A CA 1
ATOM 2124 C C . ASP A 1 272 ? 14.666 -20.718 16.439 1.00 69.31 272 ASP A C 1
ATOM 2126 O O . ASP A 1 272 ? 13.599 -20.096 16.365 1.00 69.31 272 ASP A O 1
ATOM 2130 N N . PRO A 1 273 ? 15.586 -20.417 17.376 1.00 72.94 273 PRO A N 1
ATOM 2131 C CA . PRO A 1 273 ? 15.425 -19.309 18.311 1.00 72.94 273 PRO A CA 1
ATOM 2132 C C . PRO A 1 273 ? 15.096 -17.976 17.624 1.00 72.94 273 PRO A C 1
ATOM 2134 O O . PRO A 1 273 ? 14.304 -17.209 18.175 1.00 72.94 273 PRO A O 1
ATOM 2137 N N . GLU A 1 274 ? 15.613 -17.731 16.413 1.00 77.31 274 GLU A N 1
ATOM 2138 C CA . GLU A 1 274 ? 15.330 -16.524 15.622 1.00 77.31 274 GLU A CA 1
ATOM 2139 C C . GLU A 1 274 ? 13.898 -16.486 15.062 1.00 77.31 274 GLU A C 1
ATOM 2141 O O . GLU A 1 274 ? 13.363 -15.408 14.801 1.00 77.31 274 GLU A O 1
ATOM 2146 N N . ALA A 1 275 ? 13.237 -17.641 14.935 1.00 74.56 275 ALA A N 1
ATOM 2147 C CA . ALA A 1 275 ? 11.862 -17.761 14.454 1.00 74.56 275 ALA A CA 1
ATOM 2148 C C . ALA A 1 275 ? 10.812 -17.482 15.542 1.00 74.56 275 ALA A C 1
ATOM 2150 O O . ALA A 1 275 ? 9.681 -17.093 15.244 1.00 74.56 275 ALA A O 1
ATOM 2151 N N . THR A 1 276 ? 11.185 -17.653 16.812 1.00 77.44 276 THR A N 1
ATOM 2152 C CA . THR A 1 276 ? 10.316 -17.453 17.985 1.00 77.44 276 THR A CA 1
ATOM 2153 C C . THR A 1 276 ? 9.540 -16.125 17.970 1.00 77.44 276 THR A C 1
ATOM 2155 O O . THR A 1 276 ? 8.311 -16.178 18.067 1.00 77.44 276 THR A O 1
ATOM 2158 N N . PRO A 1 277 ? 10.169 -14.942 17.784 1.00 79.75 277 PRO A N 1
ATOM 2159 C CA . PRO A 1 277 ? 9.435 -13.671 17.766 1.00 79.75 277 PRO A CA 1
ATOM 2160 C C . PRO A 1 277 ? 8.414 -13.579 16.621 1.00 79.75 277 PRO A C 1
ATOM 2162 O O . PRO A 1 277 ? 7.359 -12.964 16.779 1.00 79.75 277 PRO A O 1
ATOM 2165 N N . TYR A 1 278 ? 8.689 -14.214 15.480 1.00 77.81 278 TYR A N 1
ATOM 2166 C CA . TYR A 1 278 ? 7.781 -14.234 14.332 1.00 77.81 278 TYR A CA 1
ATOM 2167 C C . TYR A 1 278 ? 6.556 -15.116 14.593 1.00 77.81 278 TYR A C 1
ATOM 2169 O O . TYR A 1 278 ? 5.432 -14.725 14.274 1.00 77.81 278 TYR A O 1
ATOM 2177 N N . PHE A 1 279 ? 6.741 -16.268 15.241 1.00 80.56 279 PHE A N 1
ATOM 2178 C CA . PHE A 1 279 ? 5.622 -17.112 15.661 1.00 80.56 279 PHE A CA 1
ATOM 2179 C C . PHE A 1 279 ? 4.778 -16.452 16.754 1.00 80.56 279 PHE A C 1
ATOM 2181 O O . PHE A 1 279 ? 3.551 -16.509 16.691 1.00 80.56 279 PHE A O 1
ATOM 2188 N N . GLU A 1 280 ? 5.396 -15.760 17.712 1.00 82.06 280 GLU A N 1
ATOM 2189 C CA . GLU A 1 280 ? 4.658 -14.976 18.708 1.00 82.06 280 GLU A CA 1
ATOM 2190 C C . GLU A 1 280 ? 3.843 -13.845 18.066 1.00 82.06 280 GLU A C 1
ATOM 2192 O O . GLU A 1 280 ? 2.687 -13.625 18.441 1.00 82.06 280 GLU A O 1
ATOM 2197 N N . ALA A 1 281 ? 4.409 -13.147 17.075 1.00 77.81 281 ALA A N 1
ATOM 2198 C CA . ALA A 1 281 ? 3.702 -12.119 16.314 1.00 77.81 281 ALA A CA 1
ATOM 2199 C C . ALA A 1 281 ? 2.531 -12.704 15.503 1.00 77.81 281 ALA A C 1
ATOM 2201 O O . ALA A 1 281 ? 1.441 -12.129 15.502 1.00 77.81 281 ALA A O 1
ATOM 2202 N N . SER A 1 282 ? 2.716 -13.877 14.889 1.00 76.75 282 SER A N 1
ATOM 2203 C CA . SER A 1 282 ? 1.650 -14.621 14.208 1.00 76.75 282 SER A CA 1
ATOM 2204 C C . SER A 1 282 ? 0.507 -14.978 15.164 1.00 76.75 282 SER A C 1
ATOM 2206 O O . SER A 1 282 ? -0.643 -14.635 14.905 1.00 76.75 282 SER A O 1
ATOM 2208 N N . ILE A 1 283 ? 0.818 -15.579 16.319 1.00 80.62 283 ILE A N 1
ATOM 2209 C CA . ILE A 1 283 ? -0.179 -15.946 17.341 1.00 80.62 283 ILE A CA 1
ATOM 2210 C C . ILE A 1 283 ? -0.920 -14.707 17.857 1.00 80.62 283 ILE A C 1
ATOM 2212 O O . ILE A 1 283 ? -2.115 -14.763 18.157 1.00 80.62 283 ILE A O 1
ATOM 2216 N N . ARG A 1 284 ? -0.224 -13.571 17.978 1.00 81.50 284 ARG A N 1
ATOM 2217 C CA . ARG A 1 284 ? -0.841 -12.299 18.363 1.00 81.50 284 ARG A CA 1
ATOM 2218 C C . ARG A 1 284 ? -1.874 -11.847 17.332 1.00 81.50 284 ARG A C 1
ATOM 2220 O O . ARG A 1 284 ? -2.945 -11.408 17.736 1.00 81.50 284 ARG A O 1
ATOM 2227 N N . CYS A 1 285 ? -1.583 -11.992 16.040 1.00 77.81 285 CYS A N 1
ATOM 2228 C CA . CYS A 1 285 ? -2.533 -11.679 14.970 1.00 77.81 285 CYS A CA 1
ATOM 2229 C C . CYS A 1 285 ? -3.764 -12.594 15.030 1.00 77.81 285 CYS A C 1
ATOM 2231 O O . CYS A 1 285 ? -4.888 -12.100 15.014 1.00 77.81 285 CYS A O 1
ATOM 2233 N N . ASP A 1 286 ? -3.571 -13.904 15.204 1.00 78.31 286 ASP A N 1
ATOM 2234 C CA . ASP A 1 286 ? -4.686 -14.858 15.311 1.00 78.31 286 ASP A CA 1
ATOM 2235 C C . ASP A 1 286 ? -5.576 -14.576 16.531 1.00 78.31 286 ASP A C 1
ATOM 2237 O O . ASP A 1 286 ? -6.804 -14.684 16.474 1.00 78.31 286 ASP A O 1
ATOM 2241 N N . ARG A 1 287 ? -4.968 -14.161 17.649 1.00 81.81 287 ARG A N 1
ATOM 2242 C CA . ARG A 1 287 ? -5.703 -13.779 18.858 1.00 81.81 287 ARG A CA 1
ATOM 2243 C C . ARG A 1 287 ? -6.627 -12.588 18.611 1.00 81.81 287 ARG A C 1
ATOM 2245 O O . ARG A 1 287 ? -7.769 -12.630 19.065 1.00 81.81 287 ARG A O 1
ATOM 2252 N N . VAL A 1 288 ? -6.171 -11.582 17.858 1.00 80.00 288 VAL A N 1
ATOM 2253 C CA . VAL A 1 288 ? -6.998 -10.423 17.481 1.00 80.00 288 VAL A CA 1
ATOM 2254 C C . VAL A 1 288 ? -8.265 -10.891 16.762 1.00 80.00 288 VAL A C 1
ATOM 2256 O O . VAL A 1 288 ? -9.357 -10.468 17.141 1.00 80.00 288 VAL A O 1
ATOM 2259 N N . CYS A 1 289 ? -8.162 -11.824 15.811 1.00 76.25 289 CYS A N 1
ATOM 2260 C CA . CYS A 1 289 ? -9.332 -12.379 15.122 1.00 76.25 289 CYS A CA 1
ATOM 2261 C C . CYS A 1 289 ? -10.302 -13.090 16.064 1.00 76.25 289 CYS A C 1
ATOM 2263 O O . CYS A 1 289 ? -11.517 -12.977 15.905 1.00 76.25 289 CYS A O 1
ATOM 2265 N N . ILE A 1 290 ? -9.780 -13.870 17.013 1.00 75.75 290 ILE A N 1
ATOM 2266 C CA . ILE A 1 290 ? -10.594 -14.674 17.930 1.00 75.75 290 ILE A CA 1
ATOM 2267 C C . ILE A 1 290 ? -11.347 -13.776 18.914 1.00 75.75 290 ILE A C 1
ATOM 2269 O O . ILE A 1 290 ? -12.535 -13.995 19.154 1.00 75.75 290 ILE A O 1
ATOM 2273 N N . GLU A 1 291 ? -10.672 -12.778 19.480 1.00 75.56 291 GLU A N 1
ATOM 2274 C CA . GLU A 1 291 ? -11.264 -11.838 20.436 1.00 75.56 291 GLU A CA 1
ATOM 2275 C C . GLU A 1 291 ? -12.363 -10.998 19.774 1.00 75.56 291 GLU A C 1
ATOM 2277 O O . GLU A 1 291 ? -13.472 -10.906 20.303 1.00 75.56 291 GLU A O 1
ATOM 2282 N N . HIS A 1 292 ? -12.115 -10.486 18.567 1.00 69.00 292 HIS A N 1
ATOM 2283 C CA . HIS A 1 292 ? -13.083 -9.645 17.861 1.00 69.00 292 HIS A CA 1
ATOM 2284 C C . HIS A 1 292 ? -14.247 -10.448 17.258 1.00 69.00 292 HIS A C 1
ATOM 2286 O O . HIS A 1 292 ? -15.376 -9.969 17.253 1.00 69.00 292 HIS A O 1
ATOM 2292 N N . ASN A 1 293 ? -14.046 -11.713 16.859 1.00 64.50 293 ASN A N 1
ATOM 2293 C CA . ASN A 1 293 ? -15.158 -12.602 16.485 1.00 64.50 293 ASN A CA 1
ATOM 2294 C C . ASN A 1 293 ? -16.075 -12.969 17.660 1.00 64.50 293 ASN A C 1
ATOM 2296 O O . ASN A 1 293 ? -17.237 -13.322 17.440 1.00 64.50 293 ASN A O 1
ATOM 2300 N N . LYS A 1 294 ? -15.562 -12.970 18.897 1.00 60.53 294 LYS A N 1
ATOM 2301 C CA . LYS A 1 294 ? -16.403 -13.130 20.091 1.00 60.53 294 LYS A CA 1
ATOM 2302 C C . LYS A 1 294 ? -17.195 -11.854 20.344 1.00 60.53 294 LYS A C 1
ATOM 2304 O O . LYS A 1 294 ? -18.411 -11.925 20.434 1.00 60.53 294 LYS A O 1
ATOM 2309 N N . TRP A 1 295 ? -16.529 -10.701 20.309 1.00 54.06 295 TRP A N 1
ATOM 2310 C CA . TRP A 1 295 ? -17.181 -9.403 20.474 1.00 54.06 295 TRP A CA 1
ATOM 2311 C C . TRP A 1 295 ? -18.272 -9.132 19.424 1.00 54.06 295 TRP A C 1
ATOM 2313 O O . TRP A 1 295 ? -19.359 -8.687 19.777 1.00 54.06 295 TRP A O 1
ATOM 2323 N N . SER A 1 296 ? -18.032 -9.480 18.154 1.00 55.25 296 SER A N 1
ATOM 2324 C CA . SER A 1 296 ? -19.028 -9.373 17.077 1.00 55.25 296 SER A CA 1
ATOM 2325 C C . SER A 1 296 ? -20.252 -10.261 17.331 1.00 55.25 296 SER A C 1
ATOM 2327 O O . SER A 1 296 ? -21.380 -9.817 17.134 1.00 55.25 296 SER A O 1
ATOM 2329 N N . ARG A 1 297 ? -20.049 -11.495 17.819 1.00 58.69 297 ARG A N 1
ATOM 2330 C CA . ARG A 1 297 ? -21.149 -12.397 18.202 1.00 58.69 297 ARG A CA 1
ATOM 2331 C C . ARG A 1 297 ? -21.925 -11.885 19.410 1.00 58.69 297 ARG A C 1
ATOM 2333 O O . ARG A 1 297 ? -23.144 -12.013 19.443 1.00 58.69 297 ARG A O 1
ATOM 2340 N N . ASP A 1 298 ? -21.236 -11.289 20.375 1.00 51.06 298 ASP A N 1
ATOM 2341 C CA . ASP A 1 298 ? -21.865 -10.705 21.558 1.00 51.06 298 ASP A CA 1
ATOM 2342 C C . ASP A 1 298 ? -22.681 -9.449 21.188 1.00 51.06 298 ASP A C 1
ATOM 2344 O O . ASP A 1 298 ? -23.774 -9.251 21.716 1.00 51.06 298 ASP A O 1
ATOM 2348 N N . GLN A 1 299 ? -22.217 -8.639 20.225 1.00 52.31 299 GLN A N 1
ATOM 2349 C CA . GLN A 1 299 ? -22.980 -7.509 19.679 1.00 52.31 299 GLN A CA 1
ATOM 2350 C C . GLN A 1 299 ? -24.196 -7.946 18.856 1.00 52.31 299 GLN A C 1
ATOM 2352 O O . GLN A 1 299 ? -25.273 -7.395 19.062 1.00 52.31 299 GLN A O 1
ATOM 2357 N N . GLU A 1 300 ? -24.069 -8.945 17.976 1.00 52.62 300 GLU A N 1
ATOM 2358 C CA . GLU A 1 300 ? -25.215 -9.526 17.257 1.00 52.62 300 GLU A CA 1
ATOM 2359 C C . GLU A 1 300 ? -26.224 -10.155 18.224 1.00 52.62 300 GLU A C 1
ATOM 2361 O O . GLU A 1 300 ? -27.431 -10.000 18.050 1.00 52.62 300 GLU A O 1
ATOM 2366 N N . SER A 1 301 ? -25.751 -10.825 19.278 1.00 47.00 301 SER A N 1
ATOM 2367 C CA . SER A 1 301 ? -26.611 -11.362 20.334 1.00 47.00 301 SER A CA 1
ATOM 2368 C C . SER A 1 301 ? -27.354 -10.243 21.065 1.00 47.00 301 SER A C 1
ATOM 2370 O O . SER A 1 301 ? -28.565 -10.340 21.237 1.00 47.00 301 SER A O 1
ATOM 2372 N N . CYS A 1 302 ? -26.670 -9.160 21.448 1.00 39.12 302 CYS A N 1
ATOM 2373 C CA . CYS A 1 302 ? -27.294 -7.997 22.084 1.00 39.12 302 CYS A CA 1
ATOM 2374 C C . CYS A 1 302 ? -28.276 -7.263 21.153 1.00 39.12 302 CYS A C 1
ATOM 2376 O O . CYS A 1 302 ? -29.355 -6.879 21.602 1.00 39.12 302 CYS A O 1
ATOM 2378 N N . ALA A 1 303 ? -27.950 -7.110 19.866 1.00 49.34 303 ALA A N 1
ATOM 2379 C CA . ALA A 1 303 ? -28.822 -6.494 18.862 1.00 49.34 303 ALA A CA 1
ATOM 2380 C C . ALA A 1 303 ? -30.066 -7.351 18.562 1.00 49.34 303 ALA A C 1
ATOM 2382 O O . ALA A 1 303 ? -31.154 -6.817 18.375 1.00 49.34 303 ALA A O 1
ATOM 2383 N N . ASN A 1 304 ? -29.939 -8.681 18.595 1.00 53.84 304 ASN A N 1
ATOM 2384 C CA . ASN A 1 304 ? -31.076 -9.601 18.487 1.00 53.84 304 ASN A CA 1
ATOM 2385 C C . ASN A 1 304 ? -31.939 -9.639 19.759 1.00 53.84 304 ASN A C 1
ATOM 2387 O O . ASN A 1 304 ? -33.102 -10.036 19.704 1.00 53.84 304 ASN A O 1
ATOM 2391 N N . GLN A 1 305 ? -31.384 -9.237 20.905 1.00 42.72 305 GLN A N 1
ATOM 2392 C CA . GLN A 1 305 ? -32.087 -9.197 22.190 1.00 42.72 305 GLN A CA 1
ATOM 2393 C C . GLN A 1 305 ? -32.816 -7.865 22.422 1.00 42.72 305 GLN A C 1
ATOM 2395 O O . GLN A 1 305 ? -33.815 -7.832 23.139 1.00 42.72 305 GLN A O 1
ATOM 2400 N N . TYR A 1 306 ? -32.364 -6.798 21.759 1.00 35.34 306 TYR A N 1
ATOM 2401 C CA . TYR A 1 306 ? -33.023 -5.495 21.682 1.00 35.34 306 TYR A CA 1
ATOM 2402 C C . TYR A 1 306 ? -33.117 -5.057 20.215 1.00 35.34 306 TYR A C 1
ATOM 2404 O O . TYR A 1 306 ? -32.318 -4.225 19.776 1.00 35.34 306 TYR A O 1
ATOM 2412 N N . PRO A 1 307 ? -34.063 -5.618 19.436 1.00 33.94 307 PRO A N 1
ATOM 2413 C CA . PRO A 1 307 ? -34.259 -5.183 18.063 1.00 33.94 307 PRO A CA 1
ATOM 2414 C C . PRO A 1 307 ? -34.570 -3.677 18.052 1.00 33.94 307 PRO A C 1
ATOM 2416 O O . PRO A 1 307 ? -35.345 -3.212 18.899 1.00 33.94 307 PRO A O 1
ATOM 2419 N N . PRO A 1 308 ? -33.974 -2.895 17.134 1.00 37.91 308 PRO A N 1
ATOM 2420 C CA . PRO A 1 308 ? -34.291 -1.480 17.021 1.00 37.91 308 PRO A CA 1
ATOM 2421 C C . PRO A 1 308 ? -35.796 -1.309 16.757 1.00 37.91 308 PRO A C 1
ATOM 2423 O O . PRO A 1 308 ? -36.399 -2.159 16.091 1.00 37.91 308 PRO A O 1
ATOM 2426 N N . PRO A 1 309 ? -36.423 -0.242 17.287 1.00 34.53 309 PRO A N 1
ATOM 2427 C CA . PRO A 1 309 ? -37.839 0.000 17.069 1.00 34.53 309 PRO A CA 1
ATOM 2428 C C . PRO A 1 309 ? -38.108 0.077 15.567 1.00 34.53 309 PRO A C 1
ATOM 2430 O O . PRO A 1 309 ? -37.403 0.761 14.824 1.00 34.53 309 PRO A O 1
ATOM 2433 N N . SER A 1 310 ? -39.105 -0.684 15.130 1.00 37.97 310 SER A N 1
ATOM 2434 C CA . SER A 1 310 ? -39.513 -0.751 13.738 1.00 37.97 310 SER A CA 1
ATOM 2435 C C . SER A 1 310 ? -39.965 0.617 13.232 1.00 37.97 310 SER A C 1
ATOM 2437 O O . SER A 1 310 ? -40.811 1.265 13.846 1.00 37.97 310 SER A O 1
ATOM 2439 N N . ASP A 1 311 ? -39.456 0.915 12.043 1.00 37.88 311 ASP A N 1
ATOM 2440 C CA . ASP A 1 311 ? -39.979 1.793 11.005 1.00 37.88 311 ASP A CA 1
ATOM 2441 C C . ASP A 1 311 ? -39.560 3.264 10.912 1.00 37.88 311 ASP A C 1
ATOM 2443 O O . ASP A 1 311 ? -39.686 4.073 11.825 1.00 37.88 311 ASP A O 1
ATOM 2447 N N . HIS A 1 312 ? -39.222 3.564 9.650 1.00 34.75 312 HIS A N 1
ATOM 2448 C CA . HIS A 1 312 ? -39.267 4.842 8.952 1.00 34.75 312 HIS A CA 1
ATOM 2449 C C . HIS A 1 312 ? -38.207 5.868 9.359 1.00 34.75 312 HIS A C 1
ATOM 2451 O O . HIS A 1 312 ? -38.392 6.587 10.326 1.00 34.75 312 HIS A O 1
ATOM 2457 N N . PHE A 1 313 ? -37.146 6.001 8.551 1.00 29.80 313 PHE A N 1
ATOM 2458 C CA . PHE A 1 313 ? -36.719 7.277 7.946 1.00 29.80 313 PHE A CA 1
ATOM 2459 C C . PHE A 1 313 ? -35.491 7.065 7.025 1.00 29.80 313 PHE A C 1
ATOM 2461 O O . PHE A 1 313 ? -34.458 6.609 7.493 1.00 29.80 313 PHE A O 1
ATOM 2468 N N . MET A 1 314 ? -35.640 7.460 5.746 1.00 28.91 314 MET A N 1
ATOM 2469 C CA . MET A 1 314 ? -34.616 7.867 4.748 1.00 28.91 314 MET A CA 1
ATOM 2470 C C . MET A 1 314 ? -33.510 6.846 4.381 1.00 28.91 314 MET A C 1
ATOM 2472 O O . MET A 1 314 ? -32.741 6.409 5.217 1.00 28.91 314 MET A O 1
ATOM 2476 N N . GLY A 1 315 ? -33.311 6.417 3.133 1.00 28.34 315 GLY A N 1
ATOM 2477 C CA . GLY A 1 315 ? -33.486 7.147 1.880 1.00 28.34 315 GLY A CA 1
ATOM 2478 C C . GLY A 1 315 ? -32.243 7.984 1.559 1.00 28.34 315 GLY A C 1
ATOM 2479 O O . GLY A 1 315 ? -32.146 9.106 2.028 1.00 28.34 315 GLY A O 1
ATOM 2480 N N . VAL A 1 316 ? -31.384 7.441 0.685 1.00 31.22 316 VAL A N 1
ATOM 2481 C CA . VAL A 1 316 ? -30.383 8.140 -0.152 1.00 31.22 316 VAL A CA 1
ATOM 2482 C C . VAL A 1 316 ? -29.210 8.828 0.576 1.00 31.22 316 VAL A C 1
ATOM 2484 O O . VAL A 1 316 ? -29.352 9.934 1.087 1.00 31.22 316 VAL A O 1
ATOM 2487 N N . LEU A 1 317 ? -28.021 8.215 0.513 1.00 32.34 317 LEU A N 1
ATOM 2488 C CA . LEU A 1 317 ? -26.831 8.651 -0.251 1.00 32.34 317 LEU A CA 1
ATOM 2489 C C . LEU A 1 317 ? -25.676 7.670 -0.008 1.00 32.34 317 LEU A C 1
ATOM 2491 O O . LEU A 1 317 ? -25.391 7.383 1.173 1.00 32.34 317 LEU A O 1
#